Protein AF-A0A4Q2XGD4-F1 (afdb_monomer_lite)

pLDDT: mean 74.72, std 16.15, range [40.03, 92.81]

Radius of gyration: 29.02 Å; chains: 1; bounding box: 88×40×74 Å

Secondary structure (DSSP, 8-state):
--EEEE-TT-SS-EEE-SSS-EEEE-GGGGGS-HHHHHHHHHHHHHHHHHTHHHHHHHHHHHHHHTTT-HHHHHHHHHHHHHHHHHHHHHHHHTSSS-HHHHHHHHHHHHHT-SSS---TTT-SSHHHHHHHHHHHTS-------TTHHHHHHHHHHHHHHHHHSS-----------HHHHHHHHSS-SS---

Structure (mmCIF, N/CA/C/O backbone):
data_AF-A0A4Q2XGD4-F1
#
_entry.id   AF-A0A4Q2XGD4-F1
#
loop_
_atom_site.group_PDB
_atom_site.id
_atom_site.type_symbol
_atom_site.label_atom_id
_atom_site.label_alt_id
_atom_site.label_comp_id
_atom_site.label_asym_id
_atom_site.label_entity_id
_atom_site.label_seq_id
_atom_site.pdbx_PDB_ins_code
_atom_site.Cartn_x
_atom_site.Cartn_y
_atom_site.Cartn_z
_atom_site.occupancy
_atom_site.B_iso_or_equiv
_atom_site.auth_seq_id
_atom_site.auth_comp_id
_atom_site.auth_asym_id
_atom_site.auth_atom_id
_atom_site.pdbx_PDB_model_num
ATOM 1 N N . GLY A 1 1 ? -17.633 -0.613 -8.565 1.00 79.81 1 GLY A N 1
ATOM 2 C CA . GLY A 1 1 ? -17.488 -0.875 -7.119 1.00 79.81 1 GLY A CA 1
ATOM 3 C C . GLY A 1 1 ? -16.147 -1.523 -6.848 1.00 79.81 1 GLY A C 1
ATOM 4 O O . GLY A 1 1 ? -15.489 -1.918 -7.805 1.00 79.81 1 GLY A O 1
ATOM 5 N N . VAL A 1 2 ? -15.735 -1.590 -5.582 1.00 88.06 2 VAL A N 1
ATOM 6 C CA . VAL A 1 2 ? -14.585 -2.393 -5.134 1.00 88.06 2 VAL A CA 1
ATOM 7 C C . VAL A 1 2 ? -15.140 -3.680 -4.535 1.00 88.06 2 VAL A C 1
ATOM 9 O O . VAL A 1 2 ? -16.064 -3.617 -3.731 1.00 88.06 2 VAL A O 1
ATOM 12 N N . GLU A 1 3 ? -14.631 -4.826 -4.973 1.00 92.81 3 GLU A N 1
ATOM 13 C CA . GLU A 1 3 ? -15.047 -6.138 -4.473 1.00 92.81 3 GLU A CA 1
ATOM 14 C C . GLU A 1 3 ? -14.190 -6.526 -3.263 1.00 92.81 3 GLU A C 1
ATOM 16 O O . GLU A 1 3 ? -12.976 -6.339 -3.294 1.00 92.81 3 GLU A O 1
ATOM 21 N N . ILE A 1 4 ? -14.797 -7.064 -2.206 1.00 91.81 4 ILE A N 1
ATOM 22 C CA . ILE A 1 4 ? -14.068 -7.563 -1.034 1.00 91.81 4 ILE A CA 1
ATOM 23 C C . ILE A 1 4 ? -14.066 -9.086 -1.099 1.00 91.81 4 ILE A C 1
ATOM 25 O O . ILE A 1 4 ? -15.122 -9.694 -1.269 1.00 91.81 4 ILE A O 1
ATOM 29 N N . ARG A 1 5 ? -12.890 -9.705 -0.982 1.00 92.44 5 ARG A N 1
ATOM 30 C CA . ARG A 1 5 ? -12.743 -11.166 -0.988 1.00 92.44 5 ARG A CA 1
ATOM 31 C C . ARG A 1 5 ? -11.926 -11.629 0.201 1.00 92.44 5 ARG A C 1
ATOM 33 O O . ARG A 1 5 ? -10.855 -11.092 0.460 1.00 92.44 5 ARG A O 1
ATOM 40 N N . VAL A 1 6 ? -12.400 -12.660 0.885 1.00 90.25 6 VAL A N 1
ATOM 41 C CA . VAL A 1 6 ? -11.617 -13.327 1.926 1.00 90.25 6 VAL A CA 1
ATOM 42 C C . VAL A 1 6 ? -10.622 -14.270 1.255 1.00 90.25 6 VAL A C 1
ATOM 44 O O . VAL A 1 6 ? -10.993 -15.015 0.347 1.00 90.25 6 VAL A O 1
ATOM 47 N N . LEU A 1 7 ? -9.361 -14.227 1.680 1.00 86.00 7 LEU A N 1
ATOM 48 C CA . LEU A 1 7 ? -8.331 -15.161 1.230 1.00 86.00 7 LEU A CA 1
ATOM 49 C C . LEU A 1 7 ? -7.608 -15.750 2.443 1.00 86.00 7 LEU A C 1
ATOM 51 O O . LEU A 1 7 ? -7.058 -15.028 3.278 1.00 86.00 7 LEU A O 1
ATOM 55 N N . GLU A 1 8 ? -7.619 -17.077 2.538 1.00 82.19 8 GLU A N 1
ATOM 56 C CA . GLU A 1 8 ? -6.933 -17.797 3.606 1.00 82.19 8 GLU A CA 1
ATOM 57 C C . GLU A 1 8 ? -5.413 -17.655 3.491 1.00 82.19 8 GLU A C 1
ATOM 59 O O . GLU A 1 8 ? -4.849 -17.539 2.403 1.00 82.19 8 GLU A O 1
ATOM 64 N N . GLY A 1 9 ? -4.734 -17.626 4.639 1.00 75.69 9 GLY A N 1
ATOM 65 C CA . GLY A 1 9 ? -3.286 -17.423 4.697 1.00 75.69 9 GLY A CA 1
ATOM 66 C C . GLY A 1 9 ? -2.840 -15.980 4.451 1.00 75.69 9 GLY A C 1
ATOM 67 O O . GLY A 1 9 ? -1.645 -15.690 4.574 1.00 75.69 9 GLY A O 1
ATOM 68 N N . LEU A 1 10 ? -3.768 -15.052 4.169 1.00 72.69 10 LEU A N 1
ATOM 69 C CA . LEU A 1 10 ? -3.429 -13.640 4.177 1.00 72.69 10 LEU A CA 1
ATOM 70 C C . LEU A 1 10 ? -3.078 -13.173 5.576 1.00 72.69 10 LEU A C 1
ATOM 72 O O . LEU A 1 10 ? -3.773 -13.378 6.567 1.00 72.69 10 LEU A O 1
ATOM 76 N N . ARG A 1 11 ? -1.954 -12.485 5.587 1.00 67.69 11 ARG A N 1
ATOM 77 C CA . ARG A 1 11 ? -1.348 -11.852 6.738 1.00 67.69 11 ARG A CA 1
ATOM 78 C C . ARG A 1 11 ? -2.004 -10.502 7.031 1.00 67.69 11 ARG A C 1
ATOM 80 O O . ARG A 1 11 ? -2.158 -10.115 8.180 1.00 67.69 11 ARG A O 1
ATOM 87 N N . GLY A 1 12 ? -2.501 -9.834 5.995 1.00 74.12 12 GLY A N 1
ATOM 88 C CA . GLY A 1 12 ? -3.308 -8.636 6.133 1.00 74.12 12 GLY A CA 1
ATOM 89 C C . GLY A 1 12 ? -4.087 -8.299 4.864 1.00 74.12 12 GLY A C 1
ATOM 90 O O . GLY A 1 12 ? -4.011 -9.046 3.886 1.00 74.12 12 GLY A O 1
ATOM 91 N N . PRO A 1 13 ? -4.831 -7.188 4.898 1.00 82.00 13 PRO A N 1
ATOM 92 C CA . PRO A 1 13 ? -5.578 -6.654 3.771 1.00 82.00 13 PRO A CA 1
ATOM 93 C C . PRO A 1 13 ? -4.645 -6.260 2.625 1.00 82.00 13 PRO A C 1
ATOM 95 O O . PRO A 1 13 ? -3.520 -5.829 2.869 1.00 82.00 13 PRO A O 1
ATOM 98 N N . VAL A 1 14 ? -5.093 -6.438 1.381 1.00 84.38 14 VAL A N 1
ATOM 99 C CA . VAL A 1 14 ? -4.325 -6.068 0.184 1.00 84.38 14 VAL A CA 1
ATOM 100 C C . VAL A 1 14 ? -5.249 -5.544 -0.911 1.00 84.38 14 VAL A C 1
ATOM 102 O O . VAL A 1 14 ? -6.097 -6.275 -1.431 1.00 84.38 14 VAL A O 1
ATOM 105 N N . ALA A 1 15 ? -5.024 -4.307 -1.341 1.00 87.69 15 ALA A N 1
ATOM 106 C CA . ALA A 1 15 ? -5.588 -3.748 -2.560 1.00 87.69 15 ALA A CA 1
ATOM 107 C C . ALA A 1 15 ? -4.928 -4.357 -3.809 1.00 87.69 15 ALA A C 1
ATOM 109 O O . ALA A 1 15 ? -3.729 -4.208 -4.052 1.00 87.69 15 ALA A O 1
ATOM 110 N N . ALA A 1 16 ? -5.729 -5.014 -4.646 1.00 86.25 16 ALA A N 1
ATOM 111 C CA . ALA A 1 16 ? -5.271 -5.695 -5.849 1.00 86.25 16 ALA A CA 1
ATOM 112 C C . ALA A 1 16 ? -6.196 -5.461 -7.050 1.00 86.25 16 ALA A C 1
ATOM 114 O O . ALA A 1 16 ? -7.378 -5.139 -6.924 1.00 86.25 16 ALA A O 1
ATOM 115 N N . GLY A 1 17 ? -5.639 -5.673 -8.241 1.00 85.44 17 GLY A N 1
ATOM 116 C CA . GLY A 1 17 ? -6.355 -5.536 -9.503 1.00 85.44 17 GLY A CA 1
ATOM 117 C C . GLY A 1 17 ? -6.382 -4.101 -10.038 1.00 85.44 17 GLY A C 1
ATOM 118 O O . GLY A 1 17 ? -6.575 -3.130 -9.310 1.00 85.44 17 GLY A O 1
ATOM 119 N N . VAL A 1 18 ? -6.159 -3.982 -11.348 1.00 83.81 18 VAL A N 1
ATOM 120 C CA . VAL A 1 18 ? -6.095 -2.697 -12.064 1.00 83.81 18 VAL A CA 1
ATOM 121 C C . VAL A 1 18 ? -7.461 -2.329 -12.642 1.00 83.81 18 VAL A C 1
ATOM 123 O O . VAL A 1 18 ? -8.002 -1.264 -12.352 1.00 83.81 18 VAL A O 1
ATOM 126 N N . PHE A 1 19 ? -8.038 -3.231 -13.441 1.00 86.19 19 PHE A N 1
ATOM 127 C CA . PHE A 1 19 ? -9.330 -3.021 -14.106 1.00 86.19 19 PHE A CA 1
ATOM 128 C C . PHE A 1 19 ? -10.513 -3.424 -13.224 1.00 86.19 19 PHE A C 1
ATOM 130 O O . PHE A 1 19 ? -11.545 -2.758 -13.208 1.00 86.19 19 PHE A O 1
ATOM 137 N N . ARG A 1 20 ? -10.350 -4.509 -12.460 1.00 88.31 20 ARG A N 1
ATOM 138 C CA . ARG A 1 20 ? -11.301 -4.956 -11.442 1.00 88.31 20 ARG A CA 1
ATOM 139 C C . ARG A 1 20 ? -10.670 -4.739 -10.080 1.00 88.31 20 ARG A C 1
ATOM 141 O O . ARG A 1 20 ? -9.726 -5.437 -9.730 1.00 88.31 20 ARG A O 1
ATOM 148 N N . LYS A 1 21 ? -11.162 -3.734 -9.359 1.00 91.75 21 LYS A N 1
ATOM 149 C CA . LYS A 1 21 ? -10.654 -3.367 -8.038 1.00 91.75 21 LYS A CA 1
ATOM 150 C C . LYS A 1 21 ? -11.140 -4.384 -7.017 1.00 91.75 21 LYS A C 1
ATOM 152 O O . LYS A 1 21 ? -12.345 -4.478 -6.785 1.00 91.75 21 LYS A O 1
ATOM 157 N N . VAL A 1 22 ? -10.207 -5.107 -6.417 1.00 92.44 22 VAL A N 1
ATOM 158 C CA . VAL A 1 22 ? -10.468 -6.088 -5.366 1.00 92.44 22 VAL A CA 1
ATOM 159 C C . VAL A 1 22 ? -9.661 -5.696 -4.130 1.00 92.44 22 VAL A C 1
ATOM 161 O O . VAL A 1 22 ? -8.533 -5.215 -4.240 1.00 92.44 22 VAL A O 1
ATOM 164 N N . VAL A 1 23 ? -10.242 -5.860 -2.951 1.00 91.75 23 VAL A N 1
ATOM 165 C CA . VAL A 1 23 ? -9.526 -5.818 -1.677 1.00 91.75 23 VAL A CA 1
ATOM 166 C C . VAL A 1 23 ? -9.611 -7.212 -1.090 1.00 91.75 23 VAL A C 1
ATOM 168 O O . VAL A 1 23 ? -10.700 -7.707 -0.795 1.00 91.75 23 VAL A O 1
ATOM 171 N N . PHE A 1 24 ? -8.462 -7.866 -0.975 1.00 90.19 24 PHE A N 1
ATOM 172 C CA . PHE A 1 24 ? -8.391 -9.130 -0.271 1.00 90.19 24 PHE A CA 1
ATOM 173 C C . PHE A 1 24 ? -8.248 -8.868 1.219 1.00 90.19 24 PHE A C 1
ATOM 175 O O . PHE A 1 24 ? -7.477 -7.998 1.610 1.00 90.19 24 PHE A O 1
ATOM 182 N N . VAL A 1 25 ? -8.978 -9.613 2.038 1.00 89.50 25 VAL A N 1
ATOM 183 C CA . VAL A 1 25 ? -8.955 -9.495 3.498 1.00 89.50 25 VAL A CA 1
ATOM 184 C C . VAL A 1 25 ? -8.641 -10.854 4.130 1.00 89.50 25 VAL A C 1
ATOM 186 O O . VAL A 1 25 ? -8.948 -11.892 3.531 1.00 89.50 25 VAL A O 1
ATOM 189 N N . PRO A 1 26 ? -8.009 -10.883 5.316 1.00 86.44 26 PRO A N 1
ATOM 190 C CA . PRO A 1 26 ? -7.737 -12.134 6.015 1.00 86.44 26 PRO A CA 1
ATOM 191 C C . PRO A 1 26 ? -9.032 -12.781 6.526 1.00 86.44 26 PRO A C 1
ATOM 193 O O . PRO A 1 26 ? -10.040 -12.105 6.722 1.00 86.44 26 PRO A O 1
ATOM 196 N N . ALA A 1 27 ? -8.990 -14.083 6.826 1.00 85.88 27 ALA A N 1
ATOM 197 C CA . ALA A 1 27 ? -10.128 -14.814 7.406 1.00 85.88 27 ALA A CA 1
ATOM 198 C C . ALA A 1 27 ? -10.623 -14.218 8.738 1.00 85.88 27 ALA A C 1
ATOM 200 O O . ALA A 1 27 ? -11.778 -14.370 9.118 1.00 85.88 27 ALA A O 1
ATOM 201 N N . THR A 1 28 ? -9.754 -13.499 9.443 1.00 82.75 28 THR A N 1
ATOM 202 C CA . THR A 1 28 ? -10.062 -12.839 10.713 1.00 82.75 28 THR A CA 1
ATOM 203 C C . THR A 1 28 ? -10.732 -11.481 10.559 1.00 82.75 28 THR A C 1
ATOM 205 O O . THR A 1 28 ? -11.096 -10.886 11.571 1.00 82.75 28 THR A O 1
ATOM 208 N N . TRP A 1 29 ? -10.955 -11.008 9.329 1.00 85.94 29 TRP A N 1
ATOM 209 C CA . TRP A 1 29 ? -11.641 -9.748 9.035 1.00 85.94 29 TRP A CA 1
ATOM 210 C C . TRP A 1 29 ? -12.954 -9.594 9.815 1.00 85.94 29 TRP A C 1
ATOM 212 O O . TRP A 1 29 ? -13.227 -8.536 10.383 1.00 85.94 29 TRP A O 1
ATOM 222 N N . GLU A 1 30 ? -13.732 -10.673 9.937 1.00 86.50 30 GLU A N 1
ATOM 223 C CA . GLU A 1 30 ? -15.007 -10.701 10.670 1.00 86.50 30 GLU A CA 1
ATOM 224 C C . GLU A 1 30 ? -14.875 -10.581 12.201 1.00 86.50 30 GLU A C 1
ATOM 226 O O . GLU A 1 30 ? -15.856 -10.313 12.891 1.00 86.50 30 GLU A O 1
ATOM 231 N N . THR A 1 31 ? -13.661 -10.658 12.739 1.00 85.50 31 THR A N 1
ATOM 232 C CA . THR A 1 31 ? -13.389 -10.482 14.177 1.00 85.50 31 THR A CA 1
ATOM 233 C C . THR A 1 31 ? -12.923 -9.071 14.546 1.00 85.50 31 THR A C 1
ATOM 235 O O . THR A 1 31 ? -12.792 -8.753 15.725 1.00 85.50 31 THR A O 1
ATOM 238 N N . TRP A 1 32 ? -12.643 -8.223 13.553 1.00 85.94 32 TRP A N 1
ATOM 239 C CA . TRP A 1 32 ? -12.145 -6.862 13.765 1.00 85.94 32 TRP A CA 1
ATOM 240 C C . TRP A 1 32 ? -13.269 -5.914 14.175 1.00 85.94 32 TRP A C 1
ATOM 242 O O . TRP A 1 32 ? -14.409 -6.093 13.749 1.00 85.94 32 TRP A O 1
ATOM 252 N N . SER A 1 33 ? -12.948 -4.885 14.965 1.00 87.62 33 SER A N 1
ATOM 253 C CA . SER A 1 33 ? -13.923 -3.835 15.267 1.00 87.62 33 SER A CA 1
ATOM 254 C C . SER A 1 33 ? -14.277 -3.054 13.998 1.00 87.62 33 SER A C 1
ATOM 256 O O . SER A 1 33 ? -13.484 -2.986 13.049 1.00 87.62 33 SER A O 1
ATOM 258 N N . ASP A 1 34 ? -15.461 -2.450 13.973 1.00 88.62 34 ASP A N 1
ATOM 259 C CA . ASP A 1 34 ? -15.914 -1.688 12.810 1.00 88.62 34 ASP A CA 1
ATOM 260 C C . ASP A 1 34 ? -15.028 -0.461 12.553 1.00 88.62 34 ASP A C 1
ATOM 262 O O . ASP A 1 34 ? -14.771 -0.112 11.399 1.00 88.62 34 ASP A O 1
ATOM 266 N N . GLU A 1 35 ? -14.462 0.134 13.604 1.00 86.25 35 GLU A N 1
ATOM 267 C CA . GLU A 1 35 ? -13.487 1.219 13.500 1.00 86.25 35 GLU A CA 1
ATOM 268 C C . GLU A 1 35 ? -12.203 0.746 12.810 1.00 86.25 35 GLU A C 1
ATOM 270 O O . GLU A 1 35 ? -11.736 1.387 11.866 1.00 86.25 35 GLU A O 1
ATOM 275 N N . THR A 1 36 ? -11.652 -0.400 13.227 1.00 85.81 36 THR A N 1
ATOM 276 C CA . THR A 1 36 ? -10.465 -0.999 12.601 1.00 85.81 36 THR A CA 1
ATOM 277 C C . THR A 1 36 ? -10.720 -1.324 11.134 1.00 85.81 36 THR A C 1
ATOM 279 O O . THR A 1 36 ? -9.906 -0.974 10.278 1.00 85.81 36 THR A O 1
ATOM 282 N N . ARG A 1 37 ? -11.862 -1.945 10.817 1.00 88.38 37 ARG A N 1
ATOM 283 C CA . ARG A 1 37 ? -12.242 -2.250 9.431 1.00 88.38 37 ARG A CA 1
ATOM 284 C C . ARG A 1 37 ? -12.373 -0.995 8.590 1.00 88.38 37 ARG A C 1
ATOM 286 O O . ARG A 1 37 ? -11.871 -0.967 7.472 1.00 88.38 37 ARG A O 1
ATOM 293 N N . SER A 1 38 ? -13.029 0.034 9.117 1.00 88.62 38 SER A N 1
ATOM 294 C CA . SER A 1 38 ? -13.226 1.304 8.420 1.00 88.62 38 SER A CA 1
ATOM 295 C C . SER A 1 38 ? -11.888 1.980 8.114 1.00 88.62 38 SER A C 1
ATOM 297 O O . SER A 1 38 ? -11.632 2.350 6.968 1.00 88.62 38 SER A O 1
ATOM 299 N N . MET A 1 39 ? -10.986 2.048 9.100 1.00 87.50 39 MET A N 1
ATOM 300 C CA . MET A 1 39 ? -9.640 2.608 8.936 1.00 87.50 39 MET A CA 1
ATOM 301 C C . MET A 1 39 ? -8.817 1.871 7.885 1.00 87.50 39 MET A C 1
ATOM 303 O O . MET A 1 39 ? -8.222 2.486 6.999 1.00 87.50 39 MET A O 1
ATOM 307 N N . VAL A 1 40 ? -8.798 0.545 7.973 1.00 88.25 40 VAL A N 1
ATOM 308 C CA . VAL A 1 40 ? -8.081 -0.307 7.027 1.00 88.25 40 VAL A CA 1
ATOM 309 C C . VAL A 1 40 ? -8.672 -0.182 5.630 1.00 88.25 40 VAL A C 1
ATOM 311 O O . VAL A 1 40 ? -7.942 -0.007 4.661 1.00 88.25 40 VAL A O 1
ATOM 314 N N . MET A 1 41 ? -9.995 -0.246 5.504 1.00 89.56 41 MET A N 1
ATOM 315 C CA . MET A 1 41 ? -10.650 -0.154 4.206 1.00 89.56 41 MET A CA 1
ATOM 316 C C . MET A 1 41 ? -10.397 1.211 3.568 1.00 89.56 41 MET A C 1
ATOM 318 O O . MET A 1 41 ? -10.174 1.299 2.364 1.00 89.56 41 MET A O 1
ATOM 322 N N . GLU A 1 42 ? -10.372 2.282 4.359 1.00 89.50 42 GLU A N 1
ATOM 323 C CA . GLU A 1 42 ? -10.027 3.612 3.872 1.00 89.50 42 GLU A CA 1
ATOM 324 C C . GLU A 1 42 ? -8.590 3.671 3.326 1.00 89.50 42 GLU A C 1
ATOM 326 O O . GLU A 1 42 ? -8.377 4.269 2.265 1.00 89.50 42 GLU A O 1
ATOM 331 N N . HIS A 1 43 ? -7.640 2.990 3.980 1.00 90.69 43 HIS A N 1
ATOM 332 C CA . HIS A 1 43 ? -6.263 2.815 3.499 1.00 90.69 43 HIS A CA 1
ATOM 333 C C . HIS A 1 43 ? -6.204 2.029 2.183 1.00 90.69 43 HIS A C 1
ATOM 335 O O . HIS A 1 43 ? -5.670 2.513 1.186 1.00 90.69 43 HIS A O 1
ATOM 341 N N . GLU A 1 44 ? -6.841 0.861 2.112 1.00 89.56 44 GLU A N 1
ATOM 342 C CA . GLU A 1 44 ? -6.845 0.036 0.893 1.00 89.56 44 GLU A CA 1
ATOM 343 C C . GLU A 1 44 ? -7.554 0.732 -0.282 1.00 89.56 44 GLU A C 1
ATOM 345 O O . GLU A 1 44 ? -7.148 0.657 -1.448 1.00 89.56 44 GLU A O 1
ATOM 350 N N . LEU A 1 45 ? -8.609 1.494 0.007 1.00 90.62 45 LEU A N 1
ATOM 351 C CA . LEU A 1 45 ? -9.279 2.323 -0.987 1.00 90.62 45 LEU A CA 1
ATOM 352 C C . LEU A 1 45 ? -8.414 3.503 -1.444 1.00 90.62 45 LEU A C 1
ATOM 354 O O . LEU A 1 45 ? -8.631 4.001 -2.556 1.00 90.62 45 LEU A O 1
ATOM 358 N N . ALA A 1 46 ? -7.481 3.989 -0.621 1.00 89.12 46 ALA A N 1
ATOM 359 C CA . ALA A 1 46 ? -6.529 5.027 -1.010 1.00 89.12 46 ALA A CA 1
ATOM 360 C C . ALA A 1 46 ? -5.602 4.516 -2.122 1.00 89.12 46 ALA A C 1
ATOM 362 O O . ALA A 1 46 ? -5.491 5.173 -3.164 1.00 89.12 46 ALA A O 1
ATOM 363 N N . HIS A 1 47 ? -5.073 3.293 -1.998 1.00 89.81 47 HIS A N 1
ATOM 364 C CA . HIS A 1 47 ? -4.299 2.641 -3.063 1.00 89.81 47 HIS A CA 1
ATOM 365 C C . HIS A 1 47 ? -5.075 2.582 -4.386 1.00 89.81 47 HIS A C 1
ATOM 367 O O . HIS A 1 47 ? -4.573 2.956 -5.451 1.00 89.81 47 HIS A O 1
ATOM 373 N N . HIS A 1 48 ? -6.350 2.192 -4.327 1.00 90.69 48 HIS A N 1
ATOM 374 C CA . HIS A 1 48 ? -7.228 2.109 -5.498 1.00 90.69 48 HIS A CA 1
ATOM 375 C C . HIS A 1 48 ? -7.605 3.460 -6.113 1.00 90.69 48 HIS A C 1
ATOM 377 O O . HIS A 1 48 ? -7.885 3.536 -7.317 1.00 90.69 48 HIS A O 1
ATOM 383 N N . ARG A 1 49 ? -7.668 4.528 -5.314 1.00 89.88 49 ARG A N 1
ATOM 384 C CA . ARG A 1 49 ? -7.879 5.902 -5.803 1.00 89.88 49 ARG A CA 1
ATOM 385 C C . ARG A 1 49 ? -6.643 6.426 -6.520 1.00 89.88 49 ARG A C 1
ATOM 387 O O . ARG A 1 49 ? -6.771 7.059 -7.564 1.00 89.88 49 ARG A O 1
ATOM 394 N N . ARG A 1 50 ? -5.464 6.111 -5.988 1.00 88.00 50 ARG A N 1
ATOM 395 C CA . ARG A 1 50 ? -4.159 6.523 -6.522 1.00 88.00 50 ARG A CA 1
ATOM 396 C C . ARG A 1 50 ? -3.643 5.637 -7.653 1.00 88.00 50 ARG A C 1
ATOM 398 O O . ARG A 1 50 ? -2.688 6.006 -8.330 1.00 88.00 50 ARG A O 1
ATOM 405 N N . ARG A 1 51 ? -4.316 4.507 -7.901 1.00 90.62 51 ARG A N 1
ATOM 406 C CA . ARG A 1 51 ? -3.926 3.482 -8.882 1.00 90.62 51 ARG A CA 1
ATOM 407 C C . ARG A 1 51 ? -2.568 2.857 -8.548 1.00 90.62 51 ARG A C 1
ATOM 409 O O . ARG A 1 51 ? -1.842 2.451 -9.450 1.00 90.62 51 ARG A O 1
ATOM 416 N N . ASP A 1 52 ? -2.246 2.745 -7.263 1.00 88.06 52 ASP A N 1
ATOM 417 C CA . ASP A 1 52 ? -0.987 2.156 -6.802 1.00 88.06 52 ASP A CA 1
ATOM 418 C C . ASP A 1 52 ? -0.766 0.727 -7.345 1.00 88.06 52 ASP A C 1
ATOM 420 O O . ASP A 1 52 ? 0.350 0.451 -7.788 1.00 88.06 52 ASP A O 1
ATOM 424 N N . PRO A 1 53 ? -1.791 -0.155 -7.457 1.00 87.56 53 PRO A N 1
ATOM 425 C CA . PRO A 1 53 ? -1.611 -1.463 -8.091 1.00 87.56 53 PRO A CA 1
ATOM 426 C C . PRO A 1 53 ? -1.093 -1.387 -9.535 1.00 87.56 53 PRO A C 1
ATOM 428 O O . PRO A 1 53 ? -0.234 -2.175 -9.912 1.00 87.56 53 PRO A O 1
ATOM 431 N N . LEU A 1 54 ? -1.562 -0.426 -10.342 1.00 89.44 54 LEU A N 1
ATOM 432 C CA . LEU A 1 54 ? -1.091 -0.241 -11.723 1.00 89.44 54 LEU A CA 1
ATOM 433 C C . LEU A 1 54 ? 0.383 0.172 -11.757 1.00 89.44 54 LEU A C 1
ATOM 435 O O . LEU A 1 54 ? 1.170 -0.379 -12.522 1.00 89.44 54 LEU A O 1
ATOM 439 N N . TRP A 1 55 ? 0.759 1.136 -10.921 1.00 87.06 55 TRP A N 1
ATOM 440 C CA . TRP A 1 55 ? 2.136 1.615 -10.861 1.00 87.06 55 TRP A CA 1
ATOM 441 C C . TRP A 1 55 ? 3.099 0.564 -10.322 1.00 87.06 55 TRP A C 1
ATOM 443 O O . TRP A 1 55 ? 4.229 0.476 -10.794 1.00 87.06 55 TRP A O 1
ATOM 453 N N . ARG A 1 56 ? 2.640 -0.277 -9.391 1.00 86.06 56 ARG A N 1
ATOM 454 C CA . ARG A 1 56 ? 3.405 -1.425 -8.912 1.00 86.06 56 ARG A CA 1
ATOM 455 C C . ARG A 1 56 ? 3.674 -2.431 -10.032 1.00 86.06 56 ARG A C 1
ATOM 457 O O . ARG A 1 56 ? 4.819 -2.831 -10.189 1.00 86.06 56 ARG A O 1
ATOM 464 N N . TRP A 1 57 ? 2.676 -2.746 -10.862 1.00 88.44 57 TRP A N 1
ATOM 465 C CA . TRP A 1 57 ? 2.876 -3.575 -12.059 1.00 88.44 57 TRP A CA 1
ATOM 466 C C . TRP A 1 57 ? 3.917 -2.978 -13.014 1.00 88.44 57 TRP A C 1
ATOM 468 O O . TRP A 1 57 ? 4.799 -3.690 -13.485 1.00 88.44 57 TRP A O 1
ATOM 478 N N . ILE A 1 58 ? 3.860 -1.667 -13.271 1.00 88.00 58 ILE A N 1
ATOM 479 C CA . ILE A 1 58 ? 4.849 -0.983 -14.120 1.00 88.00 58 ILE A CA 1
ATOM 480 C C . ILE A 1 58 ? 6.254 -1.068 -13.503 1.00 88.00 58 ILE A C 1
ATOM 482 O O . ILE A 1 58 ? 7.215 -1.362 -14.212 1.00 88.00 58 ILE A O 1
ATOM 486 N N . ALA A 1 59 ? 6.382 -0.841 -12.193 1.00 85.25 59 ALA A N 1
ATOM 487 C CA . ALA A 1 59 ? 7.656 -0.933 -11.486 1.00 85.25 59 ALA A CA 1
ATOM 488 C C . ALA A 1 59 ? 8.227 -2.361 -11.506 1.00 85.25 59 ALA A C 1
ATOM 490 O O . ALA A 1 59 ? 9.424 -2.537 -11.710 1.00 85.25 59 ALA A O 1
ATOM 491 N N . GLU A 1 60 ? 7.382 -3.382 -11.348 1.00 85.88 60 GLU A N 1
ATOM 492 C CA . GLU A 1 60 ? 7.785 -4.789 -11.422 1.00 85.88 60 GLU A CA 1
ATOM 493 C C . GLU A 1 60 ? 8.248 -5.169 -12.836 1.00 85.88 60 GLU A C 1
ATOM 495 O O . GLU A 1 60 ? 9.317 -5.760 -12.982 1.00 85.88 60 GLU A O 1
ATOM 500 N N . ILE A 1 61 ? 7.530 -4.750 -13.885 1.00 87.50 61 ILE A N 1
ATOM 501 C CA . ILE A 1 61 ? 7.967 -4.935 -15.279 1.00 87.50 61 ILE A CA 1
ATOM 502 C C . ILE A 1 61 ? 9.310 -4.235 -15.517 1.00 87.50 61 ILE A C 1
ATOM 504 O O . ILE A 1 61 ? 10.213 -4.825 -16.109 1.00 87.50 61 ILE A O 1
ATOM 508 N N . ALA A 1 62 ? 9.478 -3.005 -15.022 1.00 85.50 62 ALA A N 1
ATOM 509 C CA . ALA A 1 62 ? 10.740 -2.282 -15.134 1.00 85.50 62 ALA A CA 1
ATOM 510 C C . ALA A 1 62 ? 11.888 -3.035 -14.444 1.00 85.50 62 ALA A C 1
ATOM 512 O O . ALA A 1 62 ? 12.970 -3.133 -15.021 1.00 85.50 62 ALA A O 1
ATOM 513 N N . CYS A 1 63 ? 11.657 -3.611 -13.261 1.00 86.75 63 CYS A N 1
ATOM 514 C CA . CYS A 1 63 ? 12.634 -4.457 -12.576 1.00 86.75 63 CYS A CA 1
ATOM 515 C C . CYS A 1 63 ? 12.973 -5.720 -13.378 1.00 86.75 63 CYS A C 1
ATOM 517 O O . CYS A 1 63 ? 14.146 -6.057 -13.470 1.00 86.75 63 CYS A O 1
ATOM 519 N N . VAL A 1 64 ? 11.988 -6.394 -13.983 1.00 89.56 64 VAL A N 1
ATOM 520 C CA . VAL A 1 64 ? 12.219 -7.601 -14.802 1.00 89.56 64 VAL A CA 1
ATOM 521 C C . VAL A 1 64 ? 13.040 -7.277 -16.051 1.00 89.56 64 VAL A C 1
ATOM 523 O O . VAL A 1 64 ? 14.021 -7.959 -16.335 1.00 89.56 64 VAL A O 1
ATOM 526 N N . VAL A 1 65 ? 12.684 -6.210 -16.774 1.00 88.06 65 VAL A N 1
ATOM 527 C CA . VAL A 1 65 ? 13.404 -5.774 -17.986 1.00 88.06 65 VAL A CA 1
ATOM 528 C C . VAL A 1 65 ? 14.828 -5.327 -17.654 1.00 88.06 65 VAL A C 1
ATOM 530 O O . VAL A 1 65 ? 15.758 -5.595 -18.408 1.00 88.06 65 VAL A O 1
ATOM 533 N N . ASN A 1 66 ? 15.015 -4.675 -16.505 1.00 85.38 66 ASN A N 1
ATOM 534 C CA . ASN A 1 66 ? 16.306 -4.165 -16.054 1.00 85.38 66 ASN A CA 1
ATOM 535 C C . ASN A 1 66 ? 16.929 -5.061 -14.974 1.00 85.38 66 ASN A C 1
ATOM 537 O O . ASN A 1 66 ? 17.558 -4.528 -14.067 1.00 85.38 66 ASN A O 1
ATOM 541 N N . GLY A 1 67 ? 16.758 -6.387 -15.048 1.00 65.44 67 GLY A N 1
ATOM 542 C CA . GLY A 1 67 ? 17.017 -7.363 -13.970 1.00 65.44 67 GLY A CA 1
ATOM 543 C C . GLY A 1 67 ? 18.353 -7.279 -13.212 1.00 65.44 67 GLY A C 1
ATOM 544 O O . GLY A 1 67 ? 18.449 -7.816 -12.112 1.00 65.44 67 GLY A O 1
ATOM 545 N N . CYS A 1 68 ? 19.358 -6.567 -13.731 1.00 78.44 68 CYS A N 1
ATOM 546 C CA . CYS A 1 68 ? 20.653 -6.339 -13.078 1.00 78.44 68 CYS A CA 1
ATOM 547 C C . CYS A 1 68 ? 20.908 -4.880 -12.653 1.00 78.44 68 CYS A C 1
ATOM 549 O O . CYS A 1 68 ? 21.996 -4.573 -12.175 1.00 78.44 68 CYS A O 1
ATOM 551 N N . ASN A 1 69 ? 19.957 -3.961 -12.835 1.00 87.94 69 ASN A N 1
ATOM 552 C CA . ASN A 1 69 ? 20.132 -2.551 -12.510 1.00 87.94 69 ASN A CA 1
ATOM 553 C C . ASN A 1 69 ? 19.730 -2.280 -11.044 1.00 87.94 69 ASN A C 1
ATOM 555 O O . ASN A 1 69 ? 18.532 -2.199 -10.732 1.00 87.94 69 ASN A O 1
ATOM 559 N N . PRO A 1 70 ? 20.702 -2.092 -10.128 1.00 87.81 70 PRO A N 1
ATOM 560 C CA . PRO A 1 70 ? 20.407 -1.856 -8.718 1.00 87.81 70 PRO A CA 1
ATOM 561 C C . PRO A 1 70 ? 19.627 -0.555 -8.500 1.00 87.81 70 PRO A C 1
ATOM 563 O O . PRO A 1 70 ? 18.845 -0.469 -7.553 1.00 87.81 70 PRO A O 1
ATOM 566 N N . LEU A 1 71 ? 19.779 0.434 -9.390 1.00 89.44 71 LEU A N 1
ATOM 567 C CA . LEU A 1 71 ? 19.061 1.701 -9.302 1.00 89.44 71 LEU A CA 1
ATOM 568 C C . LEU A 1 71 ? 17.558 1.495 -9.504 1.00 89.44 71 LEU A C 1
ATOM 570 O O . LEU A 1 71 ? 16.772 2.000 -8.710 1.00 89.44 71 LEU A O 1
ATOM 574 N N . VAL A 1 72 ? 17.148 0.703 -10.500 1.00 86.62 72 VAL A N 1
ATOM 575 C CA . VAL A 1 72 ? 15.723 0.441 -10.780 1.00 86.62 72 VAL A CA 1
ATOM 576 C C . VAL A 1 72 ? 15.065 -0.288 -9.610 1.00 86.62 72 VAL A C 1
ATOM 578 O O . VAL A 1 72 ? 13.995 0.108 -9.150 1.00 86.62 72 VAL A O 1
ATOM 581 N N . THR A 1 73 ? 15.745 -1.292 -9.052 1.00 86.38 73 THR A N 1
ATOM 582 C CA . THR A 1 73 ? 15.241 -2.020 -7.878 1.00 86.38 73 THR A CA 1
ATOM 583 C C . THR A 1 73 ? 15.148 -1.111 -6.647 1.00 86.38 73 THR A C 1
ATOM 585 O O . THR A 1 73 ? 14.173 -1.174 -5.896 1.00 86.38 73 THR A O 1
ATOM 588 N N . TRP A 1 74 ? 16.131 -0.230 -6.438 1.00 87.75 74 TRP A N 1
ATOM 589 C CA . TRP A 1 74 ? 16.095 0.765 -5.364 1.00 87.75 74 TRP A CA 1
ATOM 590 C C . TRP A 1 74 ? 14.938 1.760 -5.541 1.00 87.75 74 TRP A C 1
ATOM 592 O O . TRP A 1 74 ? 14.209 2.037 -4.588 1.00 87.75 74 TRP A O 1
ATOM 602 N N . MET A 1 75 ? 14.709 2.242 -6.764 1.00 86.75 75 MET A N 1
ATOM 603 C CA . MET A 1 75 ? 13.598 3.139 -7.085 1.00 86.75 75 MET A CA 1
ATOM 604 C C . MET A 1 75 ? 12.243 2.479 -6.865 1.00 86.75 75 MET A C 1
ATOM 606 O O . MET A 1 75 ? 11.359 3.112 -6.298 1.00 86.75 75 MET A O 1
ATOM 610 N N . ALA A 1 76 ? 12.079 1.213 -7.256 1.00 83.50 76 ALA A N 1
ATOM 611 C CA . ALA A 1 76 ? 10.846 0.464 -7.028 1.00 83.50 76 ALA A CA 1
ATOM 612 C C . ALA A 1 76 ? 10.536 0.327 -5.526 1.00 83.50 76 ALA A C 1
ATOM 614 O O . ALA A 1 76 ? 9.401 0.549 -5.102 1.00 83.50 76 ALA A O 1
ATOM 615 N N . ARG A 1 77 ? 11.556 0.057 -4.697 1.00 83.88 77 ARG A N 1
ATOM 616 C CA . ARG A 1 77 ? 11.418 0.048 -3.228 1.00 83.88 77 ARG A CA 1
ATOM 617 C C . ARG A 1 77 ? 11.027 1.425 -2.695 1.00 83.88 77 ARG A C 1
ATOM 619 O O . ARG A 1 77 ? 10.089 1.545 -1.911 1.00 83.88 77 ARG A O 1
ATOM 626 N N . ARG A 1 78 ? 11.696 2.479 -3.169 1.00 85.31 78 ARG A N 1
ATOM 627 C CA . ARG A 1 78 ? 11.416 3.857 -2.751 1.00 85.31 78 ARG A CA 1
ATOM 628 C C . ARG A 1 78 ? 10.016 4.316 -3.154 1.00 85.31 78 ARG A C 1
ATOM 630 O O . ARG A 1 78 ? 9.366 5.039 -2.403 1.00 85.31 78 ARG A O 1
ATOM 637 N N . PHE A 1 79 ? 9.560 3.894 -4.327 1.00 85.44 79 PHE A N 1
ATOM 638 C CA . PHE A 1 79 ? 8.210 4.128 -4.815 1.00 85.44 79 PHE A CA 1
ATOM 639 C C . PHE A 1 79 ? 7.175 3.479 -3.891 1.00 85.44 79 PHE A C 1
ATOM 641 O O . PHE A 1 79 ? 6.270 4.173 -3.432 1.00 85.44 79 PHE A O 1
ATOM 648 N N . ALA A 1 80 ? 7.359 2.201 -3.540 1.00 83.75 80 ALA A N 1
ATOM 649 C CA . ALA A 1 80 ? 6.466 1.496 -2.622 1.00 83.75 80 ALA A CA 1
ATOM 650 C C . ALA A 1 80 ? 6.355 2.210 -1.262 1.00 83.75 80 ALA A C 1
ATOM 652 O O . ALA A 1 80 ? 5.252 2.442 -0.775 1.00 83.75 80 ALA A O 1
ATOM 653 N N . GLU A 1 81 ? 7.475 2.667 -0.693 1.00 84.56 81 GLU A N 1
ATOM 654 C CA . GLU A 1 81 ? 7.460 3.465 0.542 1.00 84.56 81 GLU A CA 1
ATOM 655 C C . GLU A 1 81 ? 6.663 4.771 0.396 1.00 84.56 81 GLU A C 1
ATOM 657 O O . GLU A 1 81 ? 5.929 5.164 1.301 1.00 84.56 81 GLU A O 1
ATOM 662 N N . GLN A 1 82 ? 6.807 5.479 -0.731 1.00 86.44 82 GLN A N 1
ATOM 663 C CA . GLN A 1 82 ? 6.052 6.711 -0.971 1.00 86.44 82 GLN A CA 1
ATOM 664 C C . GLN A 1 82 ? 4.555 6.466 -1.155 1.00 86.44 82 GLN A C 1
ATOM 666 O O . GLN A 1 82 ? 3.769 7.321 -0.740 1.00 86.44 82 GLN A O 1
ATOM 671 N N . CYS A 1 83 ? 4.157 5.330 -1.731 1.00 85.69 83 CYS A N 1
ATOM 672 C CA . CYS A 1 83 ? 2.754 4.929 -1.800 1.00 85.69 83 CYS A CA 1
ATOM 673 C C . CYS A 1 83 ? 2.152 4.783 -0.402 1.00 85.69 83 CYS A C 1
ATOM 675 O O . CYS A 1 83 ? 1.135 5.422 -0.140 1.00 85.69 83 CYS A O 1
ATOM 677 N N . GLU A 1 84 ? 2.815 4.060 0.508 1.00 88.19 84 GLU A N 1
ATOM 678 C CA . GLU A 1 84 ? 2.348 3.899 1.894 1.00 88.19 84 GLU A CA 1
ATOM 679 C C . GLU A 1 84 ? 2.159 5.248 2.588 1.00 88.19 84 GLU A C 1
ATOM 681 O O . GLU A 1 84 ? 1.065 5.570 3.040 1.00 88.19 84 GLU A O 1
ATOM 686 N N . TYR A 1 85 ? 3.186 6.104 2.588 1.00 88.12 85 TYR A N 1
ATOM 687 C CA . TYR A 1 85 ? 3.094 7.396 3.273 1.00 88.12 85 TYR A CA 1
ATOM 688 C C . TYR A 1 85 ? 1.987 8.298 2.741 1.00 88.12 85 TYR A C 1
ATOM 690 O O . TYR A 1 85 ? 1.443 9.139 3.457 1.00 88.12 85 TYR A O 1
ATOM 698 N N . ALA A 1 86 ? 1.733 8.209 1.444 1.00 87.06 86 ALA A N 1
ATOM 699 C CA . ALA A 1 86 ? 0.789 9.083 0.795 1.00 87.06 86 ALA A CA 1
ATOM 700 C C . ALA A 1 86 ? -0.639 8.502 0.833 1.00 87.06 86 ALA A C 1
ATOM 702 O O . ALA A 1 86 ? -1.592 9.270 0.698 1.00 87.06 86 ALA A O 1
ATOM 703 N N . CYS A 1 87 ? -0.793 7.199 1.093 1.00 86.88 87 CYS A N 1
ATOM 704 C CA . CYS A 1 87 ? -2.040 6.604 1.572 1.00 86.88 87 CYS A CA 1
ATOM 705 C C . CYS A 1 87 ? -2.313 7.008 3.027 1.00 86.88 87 CYS A C 1
ATOM 707 O O . CYS A 1 87 ? -3.390 7.537 3.292 1.00 86.88 87 CYS A O 1
ATOM 709 N N . ASP A 1 88 ? -1.320 6.925 3.920 1.00 89.81 88 ASP A N 1
ATOM 710 C CA . ASP A 1 88 ? -1.440 7.362 5.323 1.00 89.81 88 ASP A CA 1
ATOM 711 C C . ASP A 1 88 ? -1.908 8.820 5.422 1.00 89.81 88 ASP A C 1
ATOM 713 O O . ASP A 1 88 ? -2.850 9.157 6.140 1.00 89.81 88 ASP A O 1
ATOM 717 N N . ALA A 1 89 ? -1.278 9.703 4.640 1.00 89.19 89 ALA A N 1
ATOM 718 C CA . ALA A 1 89 ? -1.663 11.108 4.570 1.00 89.19 89 ALA A CA 1
ATOM 719 C C . ALA A 1 89 ? -3.107 11.291 4.073 1.00 89.19 89 ALA A C 1
ATOM 721 O O . ALA A 1 89 ? -3.809 12.183 4.547 1.00 89.19 89 ALA A O 1
ATOM 722 N N . GLN A 1 90 ? -3.565 10.452 3.137 1.00 88.50 90 GLN A N 1
ATOM 723 C CA . GLN A 1 90 ? -4.932 10.518 2.630 1.00 88.50 90 GLN A CA 1
ATOM 724 C C . GLN A 1 90 ? -5.952 10.084 3.691 1.00 88.50 90 GLN A C 1
ATOM 726 O O . GLN A 1 90 ? -6.968 10.765 3.840 1.00 88.50 90 GLN A O 1
ATOM 731 N N . VAL A 1 91 ? -5.667 9.021 4.450 1.00 88.25 91 VAL A N 1
ATOM 732 C CA . VAL A 1 91 ? -6.504 8.569 5.576 1.00 88.25 91 VAL A CA 1
ATOM 733 C C . VAL A 1 91 ? -6.671 9.698 6.597 1.00 88.25 91 VAL A C 1
ATOM 735 O O . VAL A 1 91 ? -7.797 10.064 6.933 1.00 88.25 91 VAL A O 1
ATOM 738 N N . LEU A 1 92 ? -5.569 10.331 7.013 1.00 89.19 92 LEU A N 1
ATOM 739 C CA . LEU A 1 92 ? -5.609 11.433 7.981 1.00 89.19 92 LEU A CA 1
ATOM 740 C C . LEU A 1 92 ? -6.294 12.692 7.431 1.00 89.19 92 LEU A C 1
ATOM 742 O O . LEU A 1 92 ? -6.993 13.385 8.168 1.00 89.19 92 LEU A O 1
ATOM 746 N N . SER A 1 93 ? -6.145 12.984 6.134 1.00 87.06 93 SER A N 1
ATOM 747 C CA . SER A 1 93 ? -6.753 14.172 5.513 1.00 87.06 93 SER A CA 1
ATOM 748 C C . SER A 1 93 ? -8.285 14.167 5.522 1.00 87.06 93 SER A C 1
ATOM 750 O O . SER A 1 93 ? -8.897 15.226 5.410 1.00 87.06 93 SER A O 1
ATOM 752 N N . ARG A 1 94 ? -8.921 12.997 5.673 1.00 83.31 94 ARG A N 1
ATOM 753 C CA . ARG A 1 94 ? -10.384 12.876 5.740 1.00 83.31 94 ARG A CA 1
ATOM 754 C C . ARG A 1 94 ? -10.987 13.238 7.099 1.00 83.31 94 ARG A C 1
ATOM 756 O O . ARG A 1 94 ? -12.206 13.311 7.196 1.00 83.31 94 ARG A O 1
ATOM 763 N N . GLY A 1 95 ? -10.165 13.474 8.125 1.00 75.25 95 GLY A N 1
ATOM 764 C CA . GLY A 1 95 ? -10.612 14.034 9.405 1.00 75.25 95 GLY A CA 1
ATOM 765 C C . GLY A 1 95 ? -11.392 13.085 10.323 1.00 75.25 95 GLY A C 1
ATOM 766 O O . GLY A 1 95 ? -11.967 13.550 11.299 1.00 75.25 95 GLY A O 1
ATOM 767 N N . GLY A 1 96 ? -11.415 11.778 10.037 1.00 81.62 96 GLY A N 1
ATOM 768 C CA . GLY A 1 96 ? -12.146 10.785 10.840 1.00 81.62 96 GLY A CA 1
ATOM 769 C C . GLY A 1 96 ? -11.329 10.092 11.935 1.00 81.62 96 GLY A C 1
ATOM 770 O O . GLY A 1 96 ? -11.913 9.415 12.773 1.00 81.62 96 GLY A O 1
ATOM 771 N N . VAL A 1 97 ? -9.997 10.221 11.921 1.00 86.81 97 VAL A N 1
ATOM 772 C CA . VAL A 1 97 ? -9.079 9.518 12.836 1.00 86.81 97 VAL A CA 1
ATOM 773 C C . VAL A 1 97 ? -7.867 10.395 13.124 1.00 86.81 97 VAL A C 1
ATOM 775 O O . VAL A 1 97 ? -7.306 11.005 12.210 1.00 86.81 97 VAL A O 1
ATOM 778 N N . SER A 1 98 ? -7.430 10.455 14.384 1.00 88.88 98 SER A N 1
ATOM 779 C CA . SER A 1 98 ? -6.209 11.180 14.736 1.00 88.88 98 SER A CA 1
ATOM 780 C C . SER A 1 98 ? -4.949 10.424 14.301 1.00 88.88 98 SER A C 1
ATOM 782 O O . SER A 1 98 ? -4.896 9.194 14.294 1.00 88.88 98 SER A O 1
ATOM 784 N N . ALA A 1 99 ? -3.863 11.154 14.026 1.00 88.50 99 ALA A N 1
ATOM 785 C CA . ALA A 1 99 ? -2.572 10.541 13.696 1.00 88.50 99 ALA A CA 1
ATOM 786 C C . ALA A 1 99 ? -2.091 9.546 14.768 1.00 88.50 99 ALA A C 1
ATOM 788 O O . ALA A 1 99 ? -1.425 8.564 14.447 1.00 88.50 99 ALA A O 1
ATOM 789 N N . ARG A 1 100 ? -2.434 9.789 16.041 1.00 89.38 100 ARG A N 1
ATOM 790 C CA . ARG A 1 100 ? -2.054 8.932 17.169 1.00 89.38 100 ARG A CA 1
ATOM 791 C C . ARG A 1 100 ? -2.860 7.636 17.209 1.00 89.38 100 ARG A C 1
ATOM 793 O O . ARG A 1 100 ? -2.273 6.590 17.461 1.00 89.38 100 ARG A O 1
ATOM 800 N N . GLU A 1 101 ? -4.169 7.694 16.982 1.00 88.31 101 GLU A N 1
ATOM 801 C CA . GLU A 1 101 ? -5.020 6.496 16.907 1.00 88.31 101 GLU A CA 1
ATOM 802 C C . GLU A 1 101 ? -4.624 5.623 15.723 1.00 88.31 101 GLU A C 1
ATOM 804 O O . GLU A 1 101 ? -4.429 4.422 15.885 1.00 88.31 101 GLU A O 1
ATOM 809 N N . TYR A 1 102 ? -4.394 6.239 14.562 1.00 89.06 102 TYR A N 1
ATOM 810 C CA . TYR A 1 102 ? -3.934 5.516 13.385 1.00 89.06 102 TYR A CA 1
ATOM 811 C C . TYR A 1 102 ? -2.551 4.883 13.607 1.00 89.06 102 TYR A C 1
ATOM 813 O O . TYR A 1 102 ? -2.349 3.715 13.296 1.00 89.06 102 TYR A O 1
ATOM 821 N N . ALA A 1 103 ? -1.605 5.603 14.222 1.00 88.75 103 ALA A N 1
ATOM 822 C CA . ALA A 1 103 ? -0.292 5.047 14.551 1.00 88.75 103 ALA A CA 1
ATOM 823 C C . ALA A 1 103 ? -0.365 3.869 15.537 1.00 88.75 103 ALA A C 1
ATOM 825 O O . ALA A 1 103 ? 0.383 2.910 15.371 1.00 88.75 103 ALA A O 1
ATOM 826 N N . ARG A 1 104 ? -1.264 3.913 16.532 1.00 87.19 104 ARG A N 1
ATOM 827 C CA . ARG A 1 104 ? -1.506 2.773 17.433 1.00 87.19 104 ARG A CA 1
ATOM 828 C C . ARG A 1 104 ? -2.012 1.564 16.662 1.00 87.19 104 ARG A C 1
ATOM 830 O O . ARG A 1 104 ? -1.427 0.501 16.795 1.00 87.19 104 ARG A O 1
ATOM 837 N N . LEU A 1 105 ? -2.996 1.761 15.785 1.00 85.31 105 LEU A N 1
ATOM 838 C CA . LEU A 1 105 ? -3.511 0.691 14.936 1.00 85.31 105 LEU A CA 1
ATOM 839 C C . LEU A 1 105 ? -2.396 0.040 14.098 1.00 85.31 105 LEU A C 1
ATOM 841 O O . LEU A 1 105 ? -2.327 -1.182 14.000 1.00 85.31 105 LEU A O 1
ATOM 845 N N . LEU A 1 106 ? -1.500 0.847 13.516 1.00 84.50 106 LEU A N 1
ATOM 846 C CA . LEU A 1 106 ? -0.346 0.337 12.769 1.00 84.50 106 LEU A CA 1
ATOM 847 C C . LEU A 1 106 ? 0.597 -0.501 13.649 1.00 84.50 106 LEU A C 1
ATOM 849 O O . LEU A 1 106 ? 1.080 -1.540 13.198 1.00 84.50 106 LEU A O 1
ATOM 853 N N . CYS A 1 107 ? 0.858 -0.066 14.885 1.00 83.12 107 CYS A N 1
ATOM 854 C CA . CYS A 1 107 ? 1.663 -0.830 15.840 1.00 83.12 107 CYS A CA 1
ATOM 855 C C . CYS A 1 107 ? 0.978 -2.142 16.238 1.00 83.12 107 CYS A C 1
ATOM 857 O O . CYS A 1 107 ? 1.625 -3.185 16.193 1.00 83.12 107 CYS A O 1
ATOM 859 N N . ASP A 1 108 ? -0.324 -2.115 16.527 1.00 79.31 108 ASP A N 1
ATOM 860 C CA . ASP A 1 108 ? -1.090 -3.303 16.916 1.00 79.31 108 ASP A CA 1
ATOM 861 C C . ASP A 1 108 ? -1.040 -4.380 15.815 1.00 79.31 108 ASP A C 1
ATOM 863 O O . ASP A 1 108 ? -0.884 -5.576 16.081 1.00 79.31 108 ASP A O 1
ATOM 867 N N . PHE A 1 109 ? -1.113 -3.968 14.544 1.00 76.38 109 PHE A N 1
ATOM 868 C CA . PHE A 1 109 ? -0.975 -4.882 13.408 1.00 76.38 109 PHE A CA 1
ATOM 869 C C . PHE A 1 109 ? 0.433 -5.460 13.246 1.00 76.38 109 PHE A C 1
ATOM 871 O O . PHE A 1 109 ? 0.575 -6.612 12.828 1.00 76.38 109 PHE A O 1
ATOM 878 N N . ALA A 1 110 ? 1.467 -4.682 13.563 1.00 74.75 110 ALA A N 1
ATOM 879 C CA . ALA A 1 110 ? 2.854 -5.116 13.446 1.00 74.75 110 ALA A CA 1
ATOM 880 C C . ALA A 1 110 ? 3.293 -6.038 14.589 1.00 74.75 110 ALA A C 1
ATOM 882 O O . ALA A 1 110 ? 4.057 -6.976 14.364 1.00 74.75 110 ALA A O 1
ATOM 883 N N . GLU A 1 111 ? 2.791 -5.798 15.798 1.00 71.56 111 GLU A N 1
ATOM 884 C CA . GLU A 1 111 ? 3.014 -6.651 16.969 1.00 71.56 111 GLU A CA 1
ATOM 885 C C . GLU A 1 111 ? 2.167 -7.933 16.923 1.00 71.56 111 GLU A C 1
ATOM 887 O O . GLU A 1 111 ? 2.395 -8.863 17.696 1.00 71.56 111 GLU A O 1
ATOM 892 N N . GLY A 1 112 ? 1.192 -8.007 16.009 1.00 65.62 112 GLY A N 1
ATOM 893 C CA . GLY A 1 112 ? 0.230 -9.107 15.943 1.00 65.62 112 GLY A CA 1
ATOM 894 C C . GLY A 1 112 ? -0.739 -9.127 17.131 1.00 65.62 112 GLY A C 1
ATOM 895 O O . GLY A 1 112 ? -1.386 -10.147 17.371 1.00 65.62 112 GLY A O 1
ATOM 896 N N . THR A 1 113 ? -0.821 -8.018 17.870 1.00 58.31 113 THR A N 1
ATOM 897 C CA . THR A 1 113 ? -1.709 -7.788 19.019 1.00 58.31 113 THR A CA 1
ATOM 898 C C . THR A 1 113 ? -3.083 -7.266 18.588 1.00 58.31 113 THR A C 1
ATOM 900 O O . THR A 1 113 ? -4.050 -7.403 19.337 1.00 58.31 113 THR A O 1
ATOM 903 N N . ALA A 1 114 ? -3.206 -6.760 17.354 1.00 60.16 114 ALA A N 1
ATOM 904 C CA . ALA A 1 114 ? -4.482 -6.563 16.670 1.00 60.16 114 ALA A CA 1
ATOM 905 C C . ALA A 1 114 ? -5.271 -7.888 16.582 1.00 60.16 114 ALA A C 1
ATOM 907 O O . ALA A 1 114 ? -4.653 -8.958 16.583 1.00 60.16 114 ALA A O 1
ATOM 908 N N . PRO A 1 115 ? -6.619 -7.864 16.478 1.00 51.78 115 PRO A N 1
ATOM 909 C CA . PRO A 1 115 ? -7.437 -9.076 16.393 1.00 51.78 115 PRO A CA 1
ATOM 910 C C . PRO A 1 115 ? -6.946 -10.008 15.267 1.00 51.78 115 PRO A C 1
ATOM 912 O O . PRO A 1 115 ? -7.186 -9.785 14.088 1.00 51.78 115 PRO A O 1
ATOM 915 N N . ARG A 1 116 ? -6.162 -11.020 15.667 1.00 46.34 116 ARG A N 1
ATOM 916 C CA . ARG A 1 116 ? -5.432 -12.030 14.876 1.00 46.34 116 ARG A CA 1
ATOM 917 C C . ARG A 1 116 ? -5.279 -11.716 13.380 1.00 46.34 116 ARG A C 1
ATOM 919 O O . ARG A 1 116 ? -6.065 -12.179 12.572 1.00 46.34 116 ARG A O 1
ATOM 926 N N . GLY A 1 117 ? -4.212 -11.035 12.976 1.00 45.72 117 GLY A N 1
ATOM 927 C CA . GLY A 1 117 ? -3.801 -10.945 11.567 1.00 45.72 117 GLY A CA 1
ATOM 928 C C . GLY A 1 117 ? -2.470 -10.204 11.432 1.00 45.72 117 GLY A C 1
ATOM 929 O O . GLY A 1 117 ? -2.474 -8.984 11.562 1.00 45.72 117 GLY A O 1
ATOM 930 N N . PRO A 1 118 ? -1.327 -10.892 11.243 1.00 42.06 118 PRO A N 1
ATOM 931 C CA . PRO A 1 118 ? -0.024 -10.232 11.204 1.00 42.06 118 PRO A CA 1
ATOM 932 C C . PRO A 1 118 ? 0.227 -9.648 9.815 1.00 42.06 118 PRO A C 1
ATOM 934 O O . PRO A 1 118 ? 0.549 -10.391 8.899 1.00 42.06 118 PRO A O 1
ATOM 937 N N . VAL A 1 119 ? 0.086 -8.335 9.643 1.00 48.00 119 VAL A N 1
ATOM 938 C CA . VAL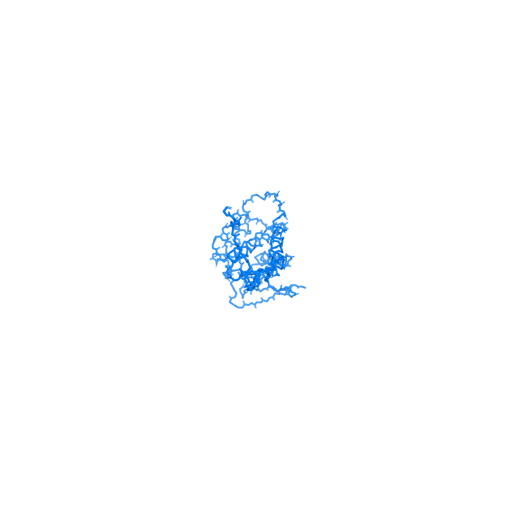 A 1 119 ? -0.002 -7.661 8.338 1.00 48.00 119 VAL A CA 1
ATOM 939 C C . VAL A 1 119 ? 1.349 -7.578 7.620 1.00 48.00 119 VAL A C 1
ATOM 941 O O . VAL A 1 119 ? 2.222 -6.799 7.984 1.00 48.00 119 VAL A O 1
ATOM 944 N N . LEU A 1 120 ? 1.506 -8.318 6.515 1.00 44.00 120 LEU A N 1
ATOM 945 C CA . LEU A 1 120 ? 2.683 -8.197 5.636 1.00 44.00 120 LEU A CA 1
ATOM 946 C C . LEU A 1 120 ? 2.500 -7.187 4.487 1.00 44.00 120 LEU A C 1
ATOM 948 O O . LEU A 1 120 ? 3.415 -6.999 3.692 1.00 44.00 120 LEU A O 1
ATOM 952 N N . ALA A 1 121 ? 1.341 -6.528 4.407 1.00 45.66 121 ALA A N 1
ATOM 953 C CA . ALA A 1 121 ? 1.057 -5.498 3.404 1.00 45.66 121 ALA A CA 1
ATOM 954 C C . ALA A 1 121 ? 1.337 -4.065 3.898 1.00 45.66 121 ALA A C 1
ATOM 956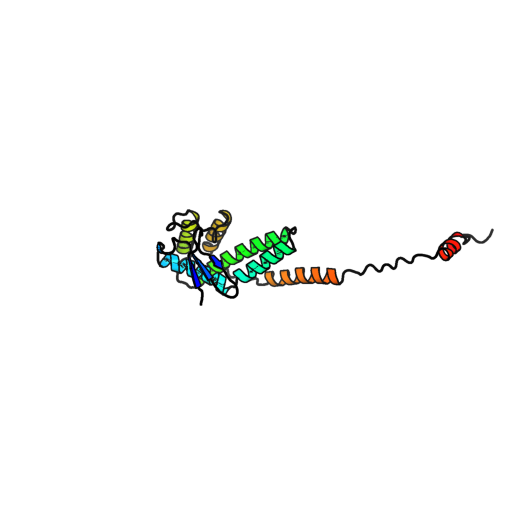 O O . ALA A 1 121 ? 1.550 -3.175 3.089 1.00 45.66 121 ALA A O 1
ATOM 957 N N . MET A 1 122 ? 1.423 -3.863 5.218 1.00 46.62 122 MET A N 1
ATOM 958 C CA . MET A 1 122 ? 1.657 -2.563 5.867 1.00 46.62 122 MET A CA 1
ATOM 959 C C . MET A 1 122 ? 3.048 -2.458 6.519 1.00 46.62 122 MET A C 1
ATOM 961 O O . MET A 1 122 ? 3.511 -1.358 6.829 1.00 46.62 122 MET A O 1
ATOM 965 N N . SER A 1 123 ? 3.755 -3.579 6.687 1.00 45.22 123 SER A N 1
ATOM 966 C CA . SER A 1 123 ? 5.083 -3.627 7.306 1.00 45.22 123 SER A CA 1
ATOM 967 C C . SER A 1 123 ? 5.858 -4.872 6.865 1.00 45.22 123 SER A C 1
ATOM 969 O O . SER A 1 123 ? 5.873 -5.884 7.560 1.00 45.22 123 SER A O 1
ATOM 971 N N . SER A 1 124 ? 6.533 -4.835 5.715 1.00 40.03 124 SER A N 1
ATOM 972 C CA . SER A 1 124 ? 7.455 -5.922 5.338 1.00 40.03 124 SER A CA 1
ATOM 973 C C . SER A 1 124 ? 8.884 -5.732 5.875 1.00 40.03 124 SER A C 1
ATOM 975 O O . SER A 1 124 ? 9.763 -6.531 5.572 1.00 40.03 124 SER A O 1
ATOM 977 N N . ALA A 1 125 ? 9.139 -4.705 6.691 1.00 48.56 125 ALA A N 1
ATOM 978 C CA . ALA A 1 125 ? 10.368 -4.549 7.468 1.00 48.56 125 ALA A CA 1
ATOM 979 C C . ALA A 1 125 ? 10.077 -3.660 8.686 1.00 48.56 125 ALA A C 1
ATOM 981 O O . ALA A 1 125 ? 9.416 -2.634 8.531 1.00 48.56 125 ALA A O 1
ATOM 982 N N . GLY A 1 126 ? 10.569 -4.003 9.882 1.00 51.22 126 GLY A N 1
ATOM 983 C CA . GLY A 1 126 ? 10.368 -3.184 11.093 1.00 51.22 126 GLY A CA 1
ATOM 984 C C . GLY A 1 126 ? 10.767 -1.708 10.911 1.00 51.22 126 GLY A C 1
ATOM 985 O O . GLY A 1 126 ? 10.109 -0.814 11.435 1.00 51.22 126 GLY A O 1
ATOM 986 N N . SER A 1 127 ? 11.757 -1.440 10.051 1.00 57.75 127 SER A N 1
ATOM 987 C CA . SER A 1 127 ? 12.193 -0.090 9.669 1.00 57.75 127 SER A CA 1
ATOM 988 C C . SER A 1 127 ? 11.159 0.709 8.860 1.00 57.75 127 SER A C 1
ATOM 990 O O . SER A 1 127 ? 11.148 1.941 8.919 1.00 57.75 127 SER A O 1
ATOM 992 N N . ALA A 1 128 ? 10.272 0.046 8.112 1.00 70.44 128 ALA A N 1
ATOM 993 C CA . ALA A 1 128 ? 9.233 0.700 7.319 1.00 70.44 128 ALA A CA 1
ATOM 994 C C . ALA A 1 128 ? 8.093 1.218 8.209 1.00 70.44 128 ALA A C 1
ATOM 996 O O . ALA A 1 128 ? 7.639 2.349 8.031 1.00 70.44 128 ALA A O 1
ATOM 997 N N . LEU A 1 129 ? 7.684 0.431 9.209 1.00 79.50 129 LEU A N 1
ATOM 998 C CA . LEU A 1 129 ? 6.679 0.840 10.192 1.00 79.50 129 LEU A CA 1
ATOM 999 C C . LEU A 1 129 ? 7.172 2.015 11.037 1.00 79.50 129 LEU A C 1
ATOM 1001 O O . LEU A 1 129 ? 6.468 3.015 11.159 1.00 79.50 129 LEU A O 1
ATOM 1005 N N . GLU A 1 130 ? 8.390 1.917 11.579 1.00 81.25 130 GLU A N 1
ATOM 1006 C CA . GLU A 1 130 ? 8.991 2.998 12.365 1.00 81.25 130 GLU A CA 1
ATOM 1007 C C . GLU A 1 130 ? 9.008 4.300 11.557 1.00 81.25 130 GLU A C 1
ATOM 1009 O O . GLU A 1 130 ? 8.610 5.359 12.047 1.00 81.25 130 GLU A O 1
ATOM 1014 N N . SER A 1 131 ? 9.391 4.218 10.280 1.00 84.19 131 SER A N 1
ATOM 1015 C CA . SER A 1 131 ? 9.420 5.374 9.386 1.00 84.19 131 SER A CA 1
ATOM 1016 C C . SER A 1 131 ? 8.027 5.965 9.139 1.00 84.19 131 SER A C 1
ATOM 1018 O O . SER A 1 131 ? 7.889 7.192 9.111 1.00 84.19 131 SER A O 1
ATOM 1020 N N . ARG A 1 132 ? 6.987 5.128 9.006 1.00 87.56 132 ARG A N 1
ATOM 1021 C CA . ARG A 1 132 ? 5.584 5.568 8.884 1.00 87.56 132 ARG A CA 1
ATOM 1022 C C . ARG A 1 132 ? 5.108 6.258 10.152 1.00 87.56 132 ARG A C 1
ATOM 1024 O O . ARG A 1 132 ? 4.737 7.428 10.085 1.00 87.56 132 ARG A O 1
ATOM 1031 N N . VAL A 1 133 ? 5.221 5.607 11.309 1.00 87.81 133 VAL A N 1
ATOM 1032 C CA . VAL A 1 133 ? 4.834 6.178 12.610 1.00 87.81 133 VAL A CA 1
ATOM 1033 C C . VAL A 1 133 ? 5.567 7.498 12.855 1.00 87.81 133 VAL A C 1
ATOM 1035 O O . VAL A 1 133 ? 4.946 8.516 13.159 1.00 87.81 133 VAL A O 1
ATOM 1038 N N . ARG A 1 134 ? 6.882 7.539 12.617 1.00 86.75 134 ARG A N 1
ATOM 1039 C CA . ARG A 1 134 ? 7.686 8.760 12.747 1.00 86.75 134 ARG A CA 1
ATOM 1040 C C . ARG A 1 134 ? 7.219 9.874 11.814 1.00 86.75 134 ARG A C 1
ATOM 1042 O O . ARG A 1 134 ? 7.294 11.042 12.191 1.00 86.75 134 ARG A O 1
ATOM 1049 N N . ARG A 1 135 ? 6.775 9.548 10.598 1.00 85.62 135 ARG A N 1
ATOM 1050 C CA . ARG A 1 135 ? 6.251 10.533 9.643 1.00 85.62 135 ARG A CA 1
ATOM 1051 C C . ARG A 1 135 ? 4.879 11.055 10.068 1.00 85.62 135 ARG A C 1
ATOM 1053 O O . ARG A 1 135 ? 4.659 12.253 9.939 1.00 85.62 135 ARG A O 1
ATOM 1060 N N . LEU A 1 136 ? 4.014 10.203 10.618 1.00 86.62 136 LEU A N 1
ATOM 1061 C CA . LEU A 1 136 ? 2.702 10.600 11.144 1.00 86.62 136 LEU A CA 1
ATOM 1062 C C . LEU A 1 136 ? 2.817 11.537 12.349 1.00 86.62 136 LEU A C 1
ATOM 1064 O O . LEU A 1 136 ? 1.999 12.436 12.511 1.00 86.62 136 LEU A O 1
ATOM 1068 N N . MET A 1 137 ? 3.837 11.338 13.188 1.00 83.88 137 MET A N 1
ATOM 1069 C CA . MET A 1 137 ? 4.064 12.147 14.391 1.00 83.88 137 MET A CA 1
ATOM 1070 C C . MET A 1 137 ? 4.765 13.485 14.114 1.00 83.88 137 MET A C 1
ATOM 1072 O O . MET A 1 137 ? 4.899 14.305 15.022 1.00 83.88 137 MET A O 1
ATOM 1076 N N . LYS A 1 138 ? 5.231 13.731 12.883 1.00 82.00 138 LYS A N 1
ATOM 1077 C CA . LYS A 1 138 ? 5.822 15.019 12.504 1.00 82.00 138 LYS A CA 1
ATOM 1078 C C . LYS A 1 138 ? 4.733 15.976 12.008 1.00 82.00 138 LYS A C 1
ATOM 1080 O O . LYS A 1 138 ? 3.906 15.566 11.196 1.00 82.00 138 LYS A O 1
ATOM 1085 N N . PRO A 1 139 ? 4.760 17.260 12.409 1.00 57.66 139 PRO A N 1
ATOM 1086 C CA . PRO A 1 139 ? 3.868 18.258 11.835 1.00 57.66 139 PRO A CA 1
ATOM 1087 C C . PRO A 1 139 ? 4.106 18.344 10.325 1.00 57.66 139 PRO A C 1
ATOM 1089 O O . PRO A 1 139 ? 5.245 18.450 9.857 1.00 57.66 139 PRO A O 1
ATOM 1092 N N . VAL A 1 140 ? 3.024 18.250 9.555 1.00 56.81 140 VAL A N 1
ATOM 1093 C CA . VAL A 1 140 ? 3.078 18.269 8.094 1.00 56.81 140 VAL A CA 1
ATOM 1094 C C . VAL A 1 140 ? 3.494 19.674 7.658 1.00 56.81 140 VAL A C 1
ATOM 1096 O O . VAL A 1 140 ? 2.717 20.616 7.776 1.00 56.81 140 VAL A O 1
ATOM 1099 N N . SER A 1 141 ? 4.725 19.840 7.166 1.00 46.81 141 SER A N 1
ATOM 1100 C CA . SER A 1 141 ? 5.092 21.057 6.435 1.00 46.81 141 SER A CA 1
ATOM 1101 C C . SER A 1 141 ? 4.717 20.873 4.959 1.00 46.81 141 SER A C 1
ATOM 1103 O O . SER A 1 141 ? 5.110 19.873 4.348 1.00 46.81 141 SER A O 1
ATOM 1105 N N . PRO A 1 142 ? 3.942 21.788 4.356 1.00 42.72 142 PRO A N 1
ATOM 1106 C CA . PRO A 1 142 ? 3.576 21.690 2.954 1.00 42.72 142 PRO A CA 1
ATOM 1107 C C . PRO A 1 142 ? 4.761 22.164 2.109 1.00 42.72 142 PRO A C 1
ATOM 1109 O O . PRO A 1 142 ? 4.928 23.352 1.857 1.00 42.72 142 PRO A O 1
ATOM 1112 N N . LYS A 1 143 ? 5.618 21.241 1.672 1.00 42.12 143 LYS A N 1
ATOM 1113 C CA . LYS A 1 143 ? 6.568 21.508 0.583 1.00 42.12 143 LYS A CA 1
ATOM 1114 C C . LYS A 1 143 ? 6.416 20.431 -0.478 1.00 42.12 143 LYS A C 1
ATOM 1116 O O . LYS A 1 143 ? 7.088 19.404 -0.462 1.00 42.12 143 LYS A O 1
ATOM 1121 N N . GLY A 1 144 ? 5.454 20.661 -1.369 1.00 45.31 144 GLY A N 1
ATOM 1122 C CA . GLY A 1 144 ? 5.263 19.873 -2.576 1.00 45.31 144 GLY A CA 1
ATOM 1123 C C . GLY A 1 144 ? 6.265 20.305 -3.636 1.00 45.31 144 GLY A C 1
ATOM 1124 O O . GLY A 1 144 ? 6.111 21.366 -4.221 1.00 45.31 144 GLY A O 1
ATOM 1125 N N . ASN A 1 145 ? 7.260 19.466 -3.909 1.00 40.91 145 ASN A N 1
ATOM 1126 C CA . ASN A 1 145 ? 8.068 19.577 -5.117 1.00 40.91 145 ASN A CA 1
ATOM 1127 C C . ASN A 1 145 ? 7.699 18.412 -6.039 1.00 40.91 145 ASN A C 1
ATOM 1129 O O . ASN A 1 145 ? 8.289 17.335 -5.985 1.00 40.91 145 ASN A O 1
ATOM 1133 N N . ALA A 1 146 ? 6.709 18.648 -6.902 1.00 47.41 146 ALA A N 1
ATOM 1134 C CA . ALA A 1 146 ? 6.242 17.733 -7.950 1.00 47.41 146 ALA A CA 1
ATOM 1135 C C . ALA A 1 146 ? 7.237 17.577 -9.125 1.00 47.41 146 ALA A C 1
ATOM 1137 O O . ALA A 1 146 ? 6.866 17.137 -10.207 1.00 47.41 146 ALA A O 1
ATOM 1138 N N . VAL A 1 147 ? 8.508 17.935 -8.923 1.00 47.34 147 VAL A N 1
ATOM 1139 C CA . VAL A 1 147 ? 9.541 17.973 -9.972 1.00 47.34 147 VAL A CA 1
ATOM 1140 C C . VAL A 1 147 ? 10.230 16.616 -10.172 1.00 47.34 147 VAL A C 1
ATOM 1142 O O . VAL A 1 147 ? 10.876 16.385 -11.187 1.00 47.34 147 VAL A O 1
ATOM 1145 N N . VAL A 1 148 ? 10.079 15.689 -9.221 1.00 50.88 148 VAL A N 1
ATOM 1146 C CA . VAL A 1 148 ? 10.805 14.408 -9.209 1.00 50.88 148 VAL A CA 1
ATOM 1147 C C . VAL A 1 148 ? 10.252 13.345 -10.180 1.00 50.88 148 VAL A C 1
ATOM 1149 O O . VAL A 1 148 ? 11.069 12.687 -10.823 1.00 50.88 148 VAL A O 1
ATOM 1152 N N . PRO A 1 149 ? 8.926 13.153 -10.372 1.00 47.97 149 PRO A N 1
ATOM 1153 C CA . PRO A 1 149 ? 8.449 12.099 -11.275 1.00 47.97 149 PRO A CA 1
ATOM 1154 C C . PRO A 1 149 ? 8.648 12.436 -12.763 1.00 47.97 149 PRO A C 1
ATOM 1156 O O . PRO A 1 149 ? 8.78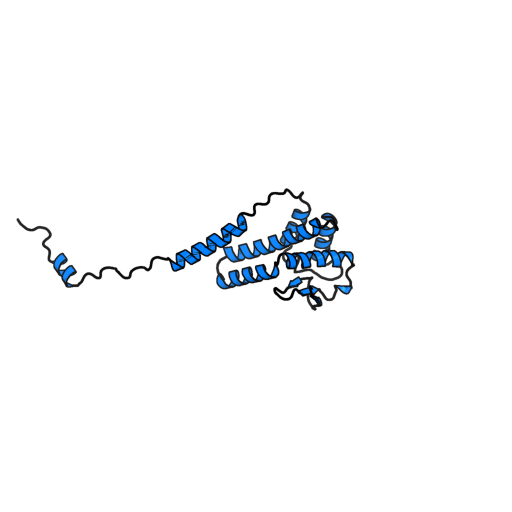1 11.524 -13.573 1.00 47.97 149 PRO A O 1
ATOM 1159 N N . VAL A 1 150 ? 8.730 13.723 -13.130 1.00 50.91 150 VAL A N 1
ATOM 1160 C CA . VAL A 1 150 ? 8.943 14.160 -14.525 1.00 50.91 150 VAL A CA 1
ATOM 1161 C C . VAL A 1 150 ? 10.385 13.910 -14.975 1.00 50.91 150 VAL A C 1
ATOM 1163 O O . VAL A 1 150 ? 10.610 13.450 -16.092 1.00 50.91 150 VAL A O 1
ATOM 1166 N N . LEU A 1 151 ? 11.368 14.126 -14.093 1.00 47.44 151 LEU A N 1
ATOM 1167 C CA . LEU A 1 151 ? 12.786 13.945 -14.422 1.00 47.44 151 LEU A CA 1
ATOM 1168 C C . LEU A 1 151 ? 13.140 12.471 -14.704 1.00 47.44 151 LEU A C 1
ATOM 1170 O O . LEU A 1 151 ? 14.004 12.186 -15.528 1.00 47.44 151 LEU A O 1
ATOM 1174 N N . LEU A 1 152 ? 12.438 11.524 -14.071 1.00 53.12 152 LEU A N 1
ATOM 1175 C CA . LEU A 1 152 ? 12.706 10.090 -14.216 1.00 53.12 152 LEU A CA 1
ATOM 1176 C C . LEU A 1 152 ? 12.317 9.520 -15.588 1.00 53.12 152 LEU A C 1
ATOM 1178 O O . LEU A 1 152 ? 13.027 8.680 -16.143 1.00 53.12 152 LEU A O 1
ATOM 1182 N N . VAL A 1 153 ? 11.183 9.983 -16.123 1.00 56.69 153 VAL A N 1
ATOM 1183 C CA . VAL A 1 153 ? 10.669 9.578 -17.441 1.00 56.69 153 VAL A CA 1
ATOM 1184 C C . VAL A 1 153 ? 11.543 10.159 -18.555 1.00 56.69 153 VAL A C 1
ATOM 1186 O O . VAL A 1 153 ? 11.802 9.490 -19.551 1.00 56.69 153 VAL A O 1
ATOM 1189 N N . VAL A 1 154 ? 12.078 11.370 -18.361 1.00 57.84 154 VAL A N 1
ATOM 1190 C CA . VAL A 1 154 ? 13.001 11.996 -19.320 1.00 57.84 154 VAL A CA 1
ATOM 1191 C C . VAL A 1 154 ? 14.339 11.253 -19.372 1.00 57.84 154 VAL A C 1
ATOM 1193 O O . VAL A 1 154 ? 14.823 10.967 -20.461 1.00 57.84 154 VAL A O 1
ATOM 1196 N N . VAL A 1 155 ? 14.919 10.865 -18.231 1.00 59.19 155 VAL A N 1
ATOM 1197 C CA . VAL A 1 155 ? 16.218 10.159 -18.210 1.00 59.19 155 VAL A CA 1
ATOM 1198 C C . VAL A 1 155 ? 16.126 8.768 -18.852 1.00 59.19 155 VAL A C 1
ATOM 1200 O O . VAL A 1 155 ? 17.030 8.368 -19.583 1.00 59.19 155 VAL A O 1
ATOM 1203 N N . THR A 1 156 ? 15.019 8.048 -18.648 1.00 56.94 156 THR A N 1
ATOM 1204 C CA . THR A 1 156 ? 14.800 6.734 -19.283 1.00 56.94 156 THR A CA 1
ATOM 1205 C C . THR A 1 156 ? 14.456 6.844 -20.771 1.00 56.94 156 THR A C 1
ATOM 1207 O O . THR A 1 156 ? 14.945 6.041 -21.565 1.00 56.94 156 THR A O 1
ATOM 1210 N N . GLY A 1 157 ? 13.702 7.871 -21.177 1.00 57.16 157 GLY A N 1
ATOM 1211 C CA . GLY A 1 157 ? 13.413 8.149 -22.587 1.00 57.16 157 GLY A CA 1
ATOM 1212 C C . GLY A 1 157 ? 14.642 8.589 -23.391 1.00 57.16 157 GLY A C 1
ATOM 1213 O O . GLY A 1 157 ? 14.832 8.133 -24.516 1.00 57.16 157 GLY A O 1
ATOM 1214 N N . VAL A 1 158 ? 15.518 9.419 -22.811 1.00 58.00 158 VAL A N 1
ATOM 1215 C CA . VAL A 1 158 ? 16.745 9.895 -23.475 1.00 58.00 158 VAL A CA 1
ATOM 1216 C C . VAL A 1 158 ? 17.785 8.778 -23.606 1.00 58.00 158 VAL A C 1
ATOM 1218 O O . VAL A 1 158 ? 18.424 8.681 -24.648 1.00 58.00 158 VAL A O 1
ATOM 1221 N N . ALA A 1 159 ? 17.919 7.888 -22.618 1.00 56.47 159 ALA A N 1
ATOM 1222 C CA . ALA A 1 159 ? 18.822 6.737 -22.718 1.00 56.47 159 ALA A CA 1
ATOM 1223 C C . ALA A 1 159 ? 18.379 5.731 -23.801 1.00 56.47 159 ALA A C 1
ATOM 1225 O O . ALA A 1 159 ? 19.214 5.233 -24.554 1.00 56.47 159 ALA A O 1
ATOM 1226 N N . ALA A 1 160 ? 17.071 5.479 -23.935 1.00 54.97 160 ALA A N 1
ATOM 1227 C CA . ALA A 1 160 ? 16.530 4.650 -25.014 1.00 54.97 160 ALA A CA 1
ATOM 1228 C C . ALA A 1 160 ? 16.643 5.343 -26.387 1.00 54.97 160 ALA A C 1
ATOM 1230 O O . ALA A 1 160 ? 17.002 4.705 -27.374 1.00 54.97 160 ALA A O 1
ATOM 1231 N N . GLY A 1 161 ? 16.408 6.659 -26.446 1.00 51.91 161 GLY A N 1
ATOM 1232 C CA . GLY A 1 161 ? 16.569 7.460 -27.662 1.00 51.91 161 GLY A CA 1
ATOM 1233 C C . GLY A 1 161 ? 18.018 7.532 -28.151 1.00 51.91 161 GLY A C 1
ATOM 1234 O O . GLY A 1 161 ? 18.263 7.387 -29.343 1.00 51.91 161 GLY A O 1
ATOM 1235 N N . LEU A 1 162 ? 18.990 7.669 -27.245 1.00 55.25 162 LEU A N 1
ATOM 1236 C CA . LEU A 1 162 ? 20.421 7.652 -27.571 1.00 55.25 162 LEU A CA 1
ATOM 1237 C C . LEU A 1 162 ? 20.950 6.254 -27.915 1.00 55.25 162 LEU A C 1
ATOM 1239 O O . LEU A 1 162 ? 21.964 6.160 -28.592 1.00 55.25 162 LEU A O 1
ATOM 1243 N N . ALA A 1 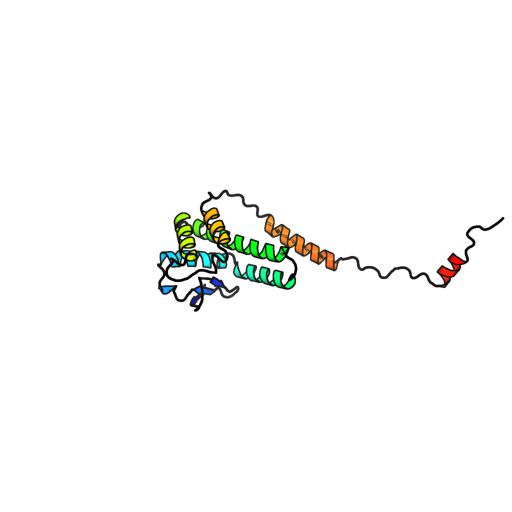163 ? 20.282 5.175 -27.501 1.00 55.84 163 ALA A N 1
ATOM 1244 C CA . ALA A 1 163 ? 20.608 3.825 -27.967 1.00 55.84 163 ALA A CA 1
ATOM 1245 C C . ALA A 1 163 ? 20.104 3.573 -29.402 1.00 55.84 163 ALA A C 1
ATOM 1247 O O . ALA A 1 163 ? 20.751 2.857 -30.160 1.00 55.84 163 ALA A O 1
ATOM 1248 N N . VAL A 1 164 ? 18.985 4.197 -29.793 1.00 57.44 164 VAL A N 1
ATOM 1249 C CA . VAL A 1 164 ? 18.456 4.169 -31.172 1.00 57.44 164 VAL A CA 1
ATOM 1250 C C . VAL A 1 164 ? 19.221 5.128 -32.096 1.00 57.44 164 VAL A C 1
ATOM 1252 O O . VAL A 1 164 ? 19.404 4.827 -33.271 1.00 57.44 164 VAL A O 1
ATOM 1255 N N . LEU A 1 165 ? 19.699 6.256 -31.563 1.00 53.97 165 LEU A N 1
ATOM 1256 C CA . LEU A 1 165 ? 20.534 7.245 -32.260 1.00 53.97 165 LEU A CA 1
ATOM 1257 C C . LEU A 1 165 ? 22.038 7.030 -32.051 1.00 53.97 165 LEU A C 1
ATOM 1259 O O . LEU A 1 165 ? 22.832 7.868 -32.482 1.00 53.97 165 LEU A O 1
ATOM 1263 N N . GLY A 1 166 ? 22.433 5.950 -31.369 1.00 46.34 166 GLY A N 1
ATOM 1264 C CA . GLY A 1 166 ? 23.837 5.610 -31.181 1.00 46.34 166 GLY A CA 1
ATOM 1265 C C . GLY A 1 166 ? 24.494 5.606 -32.556 1.00 46.34 166 GLY A C 1
ATOM 1266 O O . GLY A 1 166 ? 23.880 5.065 -33.483 1.00 46.34 166 GLY A O 1
ATOM 1267 N N . PRO A 1 167 ? 25.658 6.261 -32.729 1.00 47.41 167 PRO A N 1
ATOM 1268 C CA . PRO A 1 167 ? 26.271 6.382 -34.038 1.00 47.41 167 PRO A CA 1
ATOM 1269 C C . PRO A 1 167 ? 26.330 4.984 -34.639 1.00 47.41 167 PRO A C 1
ATOM 1271 O O . PRO A 1 167 ? 26.929 4.077 -34.055 1.00 47.41 167 PRO A O 1
ATOM 1274 N N . GLN A 1 168 ? 25.640 4.799 -35.768 1.00 48.31 168 GLN A N 1
ATOM 1275 C CA . GLN A 1 168 ? 25.941 3.694 -36.658 1.00 48.31 168 GLN A CA 1
ATOM 1276 C C . GLN A 1 168 ? 27.431 3.858 -36.903 1.00 48.31 168 GLN A C 1
ATOM 1278 O O . GLN A 1 168 ? 27.840 4.838 -37.523 1.00 48.31 168 GLN A O 1
ATOM 1283 N N . VAL A 1 169 ? 28.249 2.999 -36.294 1.00 47.12 169 VAL A N 1
ATOM 1284 C CA . VAL A 1 169 ? 29.659 2.933 -36.639 1.00 47.12 169 VAL A CA 1
ATOM 1285 C C . VAL A 1 169 ? 29.628 2.575 -38.111 1.00 47.12 169 VAL A C 1
ATOM 1287 O O . VAL A 1 169 ? 29.353 1.425 -38.460 1.00 47.12 169 VAL A O 1
ATOM 1290 N N . GLU A 1 170 ? 29.788 3.580 -38.973 1.00 50.59 170 GLU A N 1
ATOM 1291 C CA . GLU A 1 170 ? 30.032 3.346 -40.377 1.00 50.59 170 GLU A CA 1
ATOM 1292 C C . GLU A 1 170 ? 31.192 2.365 -40.397 1.00 50.59 170 GLU A C 1
ATOM 1294 O O . GLU A 1 170 ? 32.292 2.651 -39.918 1.00 50.59 170 GLU A O 1
ATOM 1299 N N . LYS A 1 171 ? 30.944 1.169 -40.930 1.00 48.94 171 LYS A N 1
ATOM 1300 C CA . LYS A 1 171 ? 32.012 0.294 -41.403 1.00 48.94 171 LYS A CA 1
ATOM 1301 C C . LYS A 1 171 ? 32.612 0.930 -42.662 1.00 48.94 171 LYS A C 1
ATOM 1303 O O . LYS A 1 171 ? 32.561 0.358 -43.740 1.00 48.94 171 LYS A O 1
ATOM 1308 N N . GLY A 1 172 ? 33.117 2.145 -42.500 1.00 47.38 172 GLY A N 1
ATOM 1309 C CA . GLY A 1 172 ? 33.841 2.953 -43.459 1.00 47.38 172 GLY A CA 1
ATOM 1310 C C . GLY A 1 172 ? 35.212 3.267 -42.878 1.00 47.38 172 GLY A C 1
ATOM 1311 O O . GLY A 1 172 ? 35.656 4.405 -42.902 1.00 47.38 172 GLY A O 1
ATOM 1312 N N . ALA A 1 173 ? 35.885 2.267 -42.302 1.00 51.84 173 ALA A N 1
ATOM 1313 C CA . ALA A 1 173 ? 37.334 2.304 -42.371 1.00 51.84 173 ALA A CA 1
ATOM 1314 C C . ALA A 1 173 ? 37.645 2.103 -43.855 1.00 51.84 173 ALA A C 1
ATOM 1316 O O . ALA A 1 173 ? 37.348 1.027 -44.378 1.00 51.84 173 ALA A O 1
ATOM 1317 N N . GLU A 1 174 ? 38.124 3.146 -44.538 1.00 59.75 174 GLU A N 1
ATOM 1318 C CA . GLU A 1 174 ? 38.694 3.025 -45.879 1.00 59.75 174 GLU A CA 1
ATOM 1319 C C . GLU A 1 174 ? 39.679 1.857 -45.854 1.00 59.75 174 GLU A C 1
ATOM 1321 O O . GLU A 1 174 ? 40.763 1.925 -45.270 1.00 59.75 174 GLU A O 1
ATOM 1326 N N . VAL A 1 175 ? 39.256 0.732 -46.424 1.00 59.81 175 VAL A N 1
ATOM 1327 C CA . VAL A 1 175 ? 40.155 -0.367 -46.728 1.00 59.81 175 VAL A CA 1
ATOM 1328 C C . VAL A 1 175 ? 40.951 0.143 -47.914 1.00 59.81 175 VAL A C 1
ATOM 1330 O O . VAL A 1 175 ? 40.473 0.070 -49.044 1.00 59.81 175 VAL A O 1
ATOM 1333 N N . PHE A 1 176 ? 42.114 0.737 -47.638 1.00 64.69 176 PHE A N 1
ATOM 1334 C CA . PHE A 1 176 ? 43.049 1.133 -48.684 1.00 64.69 176 PHE A CA 1
ATOM 1335 C C . PHE A 1 176 ? 43.257 -0.060 -49.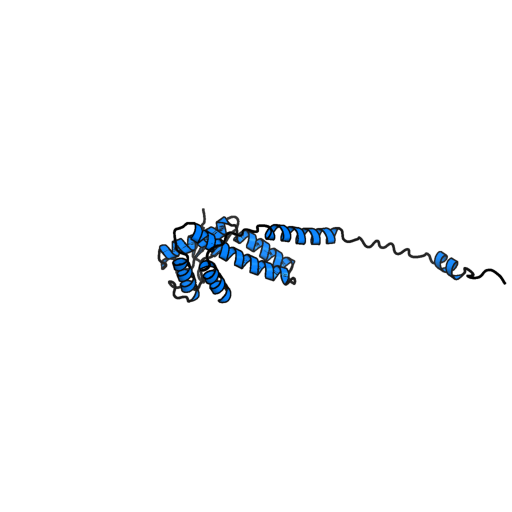607 1.00 64.69 176 PHE A C 1
ATOM 1337 O O . PHE A 1 176 ? 43.524 -1.181 -49.155 1.00 64.69 176 PHE A O 1
ATOM 1344 N N . THR A 1 177 ? 43.072 0.174 -50.898 1.00 72.62 177 THR A N 1
ATOM 1345 C CA . THR A 1 177 ? 43.271 -0.880 -51.886 1.00 72.62 177 THR A CA 1
ATOM 1346 C C . THR A 1 177 ? 44.748 -1.297 -51.888 1.00 72.62 177 THR A C 1
ATOM 1348 O O . THR A 1 177 ? 45.614 -0.470 -51.590 1.00 72.62 177 THR A O 1
ATOM 1351 N N . PRO A 1 178 ? 45.085 -2.566 -52.195 1.00 71.25 178 PRO A N 1
ATOM 1352 C CA . PRO A 1 178 ? 46.481 -3.008 -52.231 1.00 71.25 178 PRO A CA 1
ATOM 1353 C C . PRO A 1 178 ? 47.371 -2.123 -53.120 1.00 71.25 178 PRO A C 1
ATOM 1355 O O . PRO A 1 178 ? 48.507 -1.849 -52.747 1.00 71.25 178 PRO A O 1
ATOM 1358 N N . GLU A 1 179 ? 46.824 -1.595 -54.222 1.00 71.69 179 GLU A N 1
ATOM 1359 C CA . GLU A 1 179 ? 47.506 -0.637 -55.105 1.00 71.69 179 GLU A CA 1
ATOM 1360 C C . GLU A 1 179 ? 47.815 0.703 -54.421 1.00 71.69 179 GLU A C 1
ATOM 1362 O O . GLU A 1 179 ? 48.910 1.229 -54.590 1.00 71.69 179 GLU A O 1
ATOM 1367 N N . GLU A 1 180 ? 46.908 1.261 -53.611 1.00 71.00 180 GLU A N 1
ATOM 1368 C CA . GLU A 1 180 ? 47.171 2.507 -52.869 1.00 71.00 180 GLU A CA 1
ATOM 1369 C C . GLU A 1 180 ? 48.231 2.330 -51.780 1.00 71.00 180 GLU A C 1
ATOM 1371 O O . GLU A 1 180 ? 49.012 3.248 -51.507 1.00 71.00 180 GLU A O 1
ATOM 1376 N N . VAL A 1 181 ? 48.261 1.154 -51.146 1.00 73.25 181 VAL A N 1
ATOM 1377 C CA . VAL A 1 181 ? 49.300 0.809 -50.169 1.00 73.25 181 VAL A CA 1
ATOM 1378 C C . VAL A 1 181 ? 50.648 0.683 -50.872 1.00 73.25 181 VAL A C 1
ATOM 1380 O O . VAL A 1 181 ? 51.631 1.248 -50.397 1.00 73.25 181 VAL A O 1
ATOM 1383 N N . GLU A 1 182 ? 50.690 0.008 -52.019 1.00 77.19 182 GLU A N 1
ATOM 1384 C CA . GLU A 1 182 ? 51.909 -0.172 -52.805 1.00 77.19 182 GLU A CA 1
ATOM 1385 C C . GLU A 1 182 ? 52.429 1.160 -53.358 1.00 77.19 182 GLU A C 1
ATOM 1387 O O . GLU A 1 182 ? 53.606 1.462 -53.191 1.00 77.19 182 GLU A O 1
ATOM 1392 N N . MET A 1 183 ? 51.549 2.021 -53.877 1.00 73.44 183 MET A N 1
ATOM 1393 C CA . MET A 1 183 ? 51.905 3.342 -54.404 1.00 73.44 183 MET A CA 1
ATOM 1394 C C . MET A 1 183 ? 52.490 4.273 -53.332 1.00 73.44 183 MET A C 1
ATOM 1396 O O . MET A 1 183 ? 53.415 5.037 -53.607 1.00 73.44 183 MET A O 1
ATOM 1400 N N . ARG A 1 184 ? 51.974 4.213 -52.096 1.00 71.50 184 ARG A N 1
ATOM 1401 C CA . ARG A 1 184 ? 52.530 4.960 -50.953 1.00 71.50 184 ARG A CA 1
ATOM 1402 C C . ARG A 1 184 ? 53.828 4.355 -50.434 1.00 71.50 184 ARG A C 1
ATOM 1404 O O . ARG A 1 184 ? 54.683 5.095 -49.962 1.00 71.50 184 ARG A O 1
ATOM 1411 N N . TRP A 1 185 ? 53.964 3.035 -50.502 1.00 73.81 185 TRP A N 1
ATOM 1412 C CA . TRP A 1 185 ? 55.168 2.328 -50.074 1.00 73.81 185 TRP A CA 1
ATOM 1413 C C . TRP A 1 185 ? 56.334 2.532 -51.047 1.00 73.81 185 TRP A C 1
ATOM 1415 O O . TRP A 1 185 ? 57.479 2.638 -50.620 1.00 73.81 185 TRP A O 1
ATOM 1425 N N . SER A 1 186 ? 56.043 2.627 -52.345 1.00 73.31 186 SER A N 1
ATOM 1426 C CA . SER A 1 186 ? 57.021 2.879 -53.406 1.00 73.31 186 SER A CA 1
ATOM 1427 C C . SER A 1 186 ? 57.294 4.364 -53.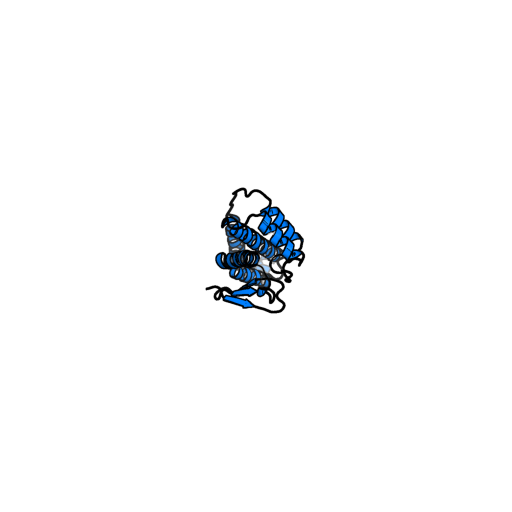655 1.00 73.31 186 SER A C 1
ATOM 1429 O O . SER A 1 186 ? 58.048 4.698 -54.567 1.00 73.31 186 SER A O 1
ATOM 1431 N N . ALA A 1 187 ? 56.650 5.268 -52.913 1.00 73.88 187 ALA A N 1
ATOM 1432 C CA . ALA A 1 187 ? 56.906 6.694 -53.034 1.00 73.88 187 ALA A CA 1
ATOM 1433 C C . ALA A 1 187 ? 58.246 7.033 -52.363 1.00 73.88 187 ALA A C 1
ATOM 1435 O O . ALA A 1 187 ? 58.371 6.963 -51.140 1.00 73.88 187 ALA A O 1
ATOM 1436 N N . ASP A 1 188 ? 59.242 7.422 -53.161 1.00 69.31 188 ASP A N 1
ATOM 1437 C CA . ASP A 1 188 ? 60.514 7.938 -52.654 1.00 69.31 188 ASP A CA 1
ATOM 1438 C C . ASP A 1 188 ? 60.262 9.205 -51.830 1.00 69.31 188 ASP A C 1
ATOM 1440 O O . ASP A 1 188 ? 59.908 10.263 -52.355 1.00 69.31 188 ASP A O 1
ATOM 1444 N N . ALA A 1 189 ? 60.447 9.104 -50.514 1.00 65.50 189 ALA A N 1
ATOM 1445 C CA . ALA A 1 189 ? 60.215 10.216 -49.594 1.00 65.50 189 ALA A CA 1
ATOM 1446 C C . ALA A 1 189 ? 61.201 11.386 -49.798 1.00 65.50 189 ALA A C 1
ATOM 1448 O O . ALA A 1 189 ? 60.956 12.485 -49.302 1.00 65.50 189 ALA A O 1
ATOM 1449 N N . PHE A 1 190 ? 62.297 11.162 -50.530 1.00 67.69 190 PHE A N 1
ATOM 1450 C CA . PHE A 1 190 ? 63.322 12.158 -50.834 1.00 67.69 190 PHE A CA 1
ATOM 1451 C C . PHE A 1 190 ? 63.777 12.028 -52.292 1.00 67.69 190 PHE A C 1
ATOM 1453 O O . PHE A 1 190 ? 64.720 11.290 -52.580 1.00 67.69 190 PHE A O 1
ATOM 1460 N N . PRO A 1 191 ? 63.119 12.724 -53.233 1.00 57.47 191 PRO A N 1
ATOM 1461 C CA . PRO A 1 191 ? 63.552 12.726 -54.616 1.00 57.47 191 PRO A CA 1
ATOM 1462 C C . PRO A 1 191 ? 64.755 13.668 -54.770 1.00 57.47 191 PRO A C 1
ATOM 1464 O O . PRO A 1 191 ? 64.590 14.886 -54.807 1.00 57.47 191 PRO A O 1
ATOM 1467 N N . GLY A 1 192 ? 65.953 13.091 -54.886 1.00 62.06 192 GLY A N 1
ATOM 1468 C CA . GLY A 1 192 ? 67.146 13.760 -55.420 1.00 62.06 192 GLY A CA 1
ATOM 1469 C C . GLY A 1 192 ? 68.301 13.959 -54.434 1.00 62.06 192 GLY A C 1
ATOM 1470 O O . GLY A 1 192 ? 68.107 14.470 -53.331 1.00 62.06 192 GLY A O 1
ATOM 1471 N N . GLU A 1 193 ? 69.498 13.568 -54.889 1.00 53.25 193 GLU A N 1
ATOM 1472 C CA . GLU A 1 193 ? 70.794 14.115 -54.451 1.00 53.25 193 GLU A CA 1
ATOM 1473 C C . GLU A 1 193 ? 70.984 15.564 -54.929 1.00 53.25 193 GLU A C 1
ATOM 1475 O O . GLU A 1 193 ? 70.463 15.903 -56.021 1.00 53.25 193 GLU A O 1
#

Sequence (193 aa):
GVEIRVLEGLRGPVAAGVFRKVVFVPATWETWSDETRSMVMEHELAHHRRRDPLWRWIAEIACVVNGCNPLVTWMARRFAEQCEYACDAQVLSRGGVSAREYARLLCDFAEGTAPRGPVLAMSSAGSALESRVRRLMKPVSPKGNAVVPVLLVVVTGVAAGLAVLGPQVEKGAEVFTPEEVEMRWSADAFPGE

Foldseek 3Di:
DEAEAEDEPALAWAFEDQVHTYIYGYPLLVVADPVLNVLVVLLSVLCVVVSVNVVLVVLVVVCVVVVPDVVSVVVSVVSLLVSLLVSLVSSVVVPPDALVRSLVSLVCLCVCVGRGHNHCSNPVDPVSSVVNNVSSPDDDDDDDDPPPVVVVVVVVVVVVVCVVVVPPPPPPPPPQDPVNVVVVVPDDPDPDD